Protein AF-A0A6G9GZF5-F1 (afdb_monomer_lite)

Secondary structure (DSSP, 8-state):
------PPP-PPPPP-HHHHHHHHHHHHHHHHHHHHHHHHHHHHHHHHHHHHHT-GGGS-TTHHHHHHHHHHHHHHHHHHHHHHHHHHHHHHHHHHHHHHHHH-GGG--S-TTHHHHHHHSTTGGGTHHHHHHHHHHHHTSSSHHHHHHTT---HHHHHHHHHHHHHHHHHHHHHHHHHT--SHHHHHHHHHHHHHHHHHHHHHHHHHHHHHHHHHHHHHHHHHSPPPP-------PPP--PPP---

Structure (mmCIF, N/CA/C/O backbone):
data_AF-A0A6G9GZF5-F1
#
_entry.id   AF-A0A6G9GZF5-F1
#
loop_
_atom_site.group_PDB
_atom_site.id
_atom_site.type_symbol
_atom_site.label_atom_id
_atom_site.label_alt_id
_atom_site.label_comp_id
_atom_site.label_asym_id
_atom_site.label_entity_id
_atom_site.label_seq_id
_atom_site.pdbx_PDB_ins_code
_atom_site.Cartn_x
_atom_site.Cartn_y
_atom_site.Cartn_z
_atom_site.occupancy
_atom_site.B_iso_or_equiv
_atom_site.auth_seq_id
_atom_site.auth_comp_id
_atom_site.auth_asym_id
_atom_site.auth_atom_id
_atom_site.pdbx_PDB_model_num
ATOM 1 N N . MET A 1 1 ? -30.409 21.655 42.105 1.00 41.75 1 MET A N 1
ATOM 2 C CA . MET A 1 1 ? -30.276 21.718 40.634 1.00 41.75 1 MET A CA 1
ATOM 3 C C . MET A 1 1 ? -29.156 20.755 40.248 1.00 41.75 1 MET A C 1
ATOM 5 O O . MET A 1 1 ? -27.996 21.100 40.411 1.00 41.75 1 MET A O 1
ATOM 9 N N . SER A 1 2 ? -29.492 19.503 39.919 1.00 38.19 2 SER A N 1
ATOM 10 C CA . SER A 1 2 ? -28.507 18.465 39.573 1.00 38.19 2 SER A CA 1
ATOM 11 C C . SER A 1 2 ? -28.192 18.579 38.086 1.00 38.19 2 SER A C 1
ATOM 13 O O . SER A 1 2 ? -29.087 18.430 37.254 1.00 38.19 2 SER A O 1
ATOM 15 N N . ILE A 1 3 ? -26.945 18.909 37.759 1.00 44.31 3 ILE A N 1
ATOM 16 C CA . ILE A 1 3 ? -26.432 18.876 36.393 1.00 44.31 3 ILE A CA 1
ATOM 17 C C . ILE A 1 3 ? -26.070 17.418 36.112 1.00 44.31 3 ILE A C 1
ATOM 19 O O . ILE A 1 3 ? -25.052 16.927 36.595 1.00 44.31 3 ILE A O 1
ATOM 23 N N . ASN A 1 4 ? -26.914 16.716 35.356 1.00 35.59 4 ASN A N 1
ATOM 24 C CA . ASN A 1 4 ? -26.536 15.425 34.791 1.00 35.59 4 ASN A CA 1
ATOM 25 C C . ASN A 1 4 ? -25.392 15.653 33.788 1.00 35.59 4 ASN A C 1
ATOM 27 O O . ASN A 1 4 ? -25.584 16.414 32.834 1.00 35.59 4 ASN A O 1
ATOM 31 N N . PRO A 1 5 ? -24.216 15.024 33.960 1.00 49.25 5 PRO A N 1
ATOM 32 C CA . PRO A 1 5 ? -23.185 15.061 32.939 1.00 49.25 5 PRO A CA 1
ATOM 33 C C . PRO A 1 5 ? -23.707 14.326 31.702 1.00 49.25 5 PRO A C 1
ATOM 35 O O . PRO A 1 5 ? -24.069 13.151 31.756 1.00 49.25 5 PRO A O 1
ATOM 38 N N . VAL A 1 6 ? -23.769 15.036 30.578 1.00 44.47 6 VAL A N 1
ATOM 39 C CA . VAL A 1 6 ? -24.036 14.440 29.270 1.00 44.47 6 VAL A CA 1
ATOM 40 C C . VAL A 1 6 ? -22.860 13.518 28.955 1.00 44.47 6 VAL A C 1
ATOM 42 O O . VAL A 1 6 ? -21.767 13.986 28.640 1.00 44.47 6 VAL A O 1
ATOM 45 N N . LEU A 1 7 ? -23.067 12.206 29.077 1.00 44.62 7 LEU A N 1
ATOM 46 C CA . LEU A 1 7 ? -22.118 11.217 28.575 1.00 44.62 7 LEU A CA 1
ATOM 47 C C . LEU A 1 7 ? -21.954 11.448 27.061 1.00 44.62 7 LEU A C 1
ATOM 49 O O . LEU A 1 7 ? -22.964 11.486 26.351 1.00 44.62 7 LEU A O 1
ATOM 53 N N . PRO A 1 8 ? -20.721 11.621 26.545 1.00 46.38 8 PRO A N 1
ATOM 54 C CA . PRO A 1 8 ? -20.479 11.706 25.111 1.00 46.38 8 PRO A CA 1
ATOM 55 C C . PRO A 1 8 ? -21.093 10.485 24.424 1.00 46.38 8 PRO A C 1
ATOM 57 O O . PRO A 1 8 ? -20.837 9.352 24.830 1.00 46.38 8 PRO A O 1
ATOM 60 N N . GLY A 1 9 ? -21.946 10.738 23.430 1.00 41.91 9 GLY A N 1
ATOM 61 C CA . GLY A 1 9 ? -22.870 9.759 22.869 1.00 41.91 9 GLY A CA 1
ATOM 62 C C . GLY A 1 9 ? -22.240 8.401 22.563 1.00 41.91 9 GLY A C 1
ATOM 63 O O . GLY A 1 9 ? -21.276 8.289 21.805 1.00 41.91 9 GLY A O 1
ATOM 64 N N . THR A 1 10 ? -22.849 7.355 23.114 1.00 48.62 10 THR A N 1
ATOM 65 C CA . THR A 1 10 ? -22.671 5.963 22.709 1.00 48.62 10 THR A CA 1
ATOM 66 C C . THR A 1 10 ? -23.264 5.781 21.311 1.00 48.62 10 THR A C 1
ATOM 68 O O . THR A 1 10 ? -24.395 5.335 21.131 1.00 48.62 10 THR A O 1
ATOM 71 N N . GLY A 1 11 ? -22.513 6.185 20.284 1.00 47.53 11 GLY A N 1
ATOM 72 C CA . GLY A 1 11 ? -22.875 5.875 18.904 1.00 47.53 11 GLY A CA 1
ATOM 73 C C . GLY A 1 11 ? -23.037 4.355 18.729 1.00 47.53 11 GLY A C 1
ATOM 74 O O . GLY A 1 11 ? -22.267 3.597 19.324 1.00 47.53 11 GLY A O 1
ATOM 75 N N . PRO A 1 12 ? -24.021 3.882 17.943 1.00 54.38 12 PRO A N 1
ATOM 76 C CA . PRO A 1 12 ? -24.268 2.453 17.779 1.00 54.38 12 PRO A CA 1
ATOM 77 C C . PRO A 1 12 ? -23.030 1.750 17.205 1.00 54.38 12 PRO A C 1
ATOM 79 O O . PRO A 1 12 ? -22.458 2.216 16.215 1.00 54.38 12 PRO A O 1
ATOM 82 N N . LEU A 1 13 ? -22.630 0.628 17.817 1.00 59.09 13 LEU A N 1
ATOM 83 C CA . LEU A 1 13 ? -21.539 -0.231 17.345 1.00 59.09 13 LEU A CA 1
ATOM 84 C C . LEU A 1 13 ? -21.809 -0.635 15.891 1.00 59.09 13 LEU A C 1
ATOM 86 O O . LEU A 1 13 ? -22.832 -1.243 15.578 1.00 59.09 13 LEU A O 1
ATOM 90 N N . ARG A 1 14 ? -20.900 -0.279 14.979 1.00 62.78 14 ARG A N 1
ATOM 91 C CA . ARG A 1 14 ? -21.078 -0.535 13.545 1.00 62.78 14 ARG A CA 1
ATOM 92 C C . ARG A 1 14 ? -20.256 -1.748 13.127 1.00 62.78 14 ARG A C 1
ATOM 94 O O . ARG A 1 14 ? -19.034 -1.738 13.280 1.00 62.78 14 ARG A O 1
ATOM 101 N N . SER A 1 15 ? -20.896 -2.751 12.518 1.00 69.12 15 SER A N 1
ATOM 102 C CA . SER A 1 15 ? -20.231 -3.996 12.097 1.00 69.12 15 SER A CA 1
ATOM 103 C C . SER A 1 15 ? -19.041 -3.707 11.158 1.00 69.12 15 SER A C 1
ATOM 105 O O . SER A 1 15 ? -19.222 -3.070 10.118 1.00 69.12 15 SER A O 1
ATOM 107 N N . PRO A 1 16 ? -17.800 -4.095 11.499 1.00 71.44 16 PRO A N 1
ATOM 108 C CA . PRO A 1 16 ? -16.628 -3.802 10.668 1.00 71.44 16 PRO A CA 1
ATOM 109 C C . PRO A 1 16 ? -16.456 -4.780 9.491 1.00 71.44 16 PRO A C 1
ATOM 111 O O . PRO A 1 16 ? -15.615 -4.544 8.627 1.00 71.44 16 PRO A O 1
ATOM 114 N N . ASN A 1 17 ? -17.254 -5.852 9.434 1.00 80.06 17 ASN A N 1
ATOM 115 C CA . ASN A 1 17 ? -17.012 -7.017 8.576 1.00 80.06 17 ASN A CA 1
ATOM 116 C C . ASN A 1 17 ? -17.023 -6.689 7.074 1.00 80.06 17 ASN A C 1
ATOM 118 O O . ASN A 1 17 ? -16.078 -7.050 6.379 1.00 80.06 17 ASN A O 1
ATOM 122 N N . GLY A 1 18 ? -18.018 -5.940 6.583 1.00 84.69 18 GLY A N 1
ATOM 123 C CA . GLY A 1 18 ? -18.097 -5.594 5.155 1.00 84.69 18 GLY A CA 1
ATOM 124 C C . GLY A 1 18 ? -16.922 -4.736 4.670 1.00 84.69 18 GLY A C 1
ATOM 125 O O 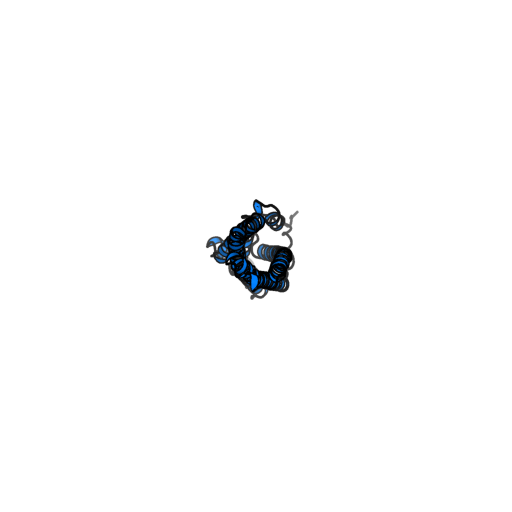. GLY A 1 18 ? -16.358 -4.993 3.612 1.00 84.69 18 GLY A O 1
ATOM 126 N N . LEU A 1 19 ? -16.491 -3.760 5.477 1.00 86.88 19 LEU A N 1
ATOM 127 C CA . LEU A 1 19 ? -15.339 -2.912 5.146 1.00 86.88 19 LEU A CA 1
ATOM 128 C C . LEU A 1 19 ? -14.014 -3.662 5.278 1.00 86.88 19 LEU A C 1
ATOM 130 O O . LEU A 1 19 ? -13.134 -3.479 4.450 1.00 86.88 19 LEU A O 1
ATOM 134 N N . SER A 1 20 ? -13.877 -4.523 6.287 1.00 89.31 20 SER A N 1
ATOM 135 C CA . SER A 1 20 ? -12.698 -5.378 6.444 1.00 89.31 20 SER A CA 1
ATOM 136 C C . SER A 1 20 ? -12.516 -6.298 5.236 1.00 89.31 20 SER A C 1
ATOM 138 O O . SER A 1 20 ? -11.426 -6.377 4.676 1.00 89.31 20 SER A O 1
ATOM 140 N N . GLN A 1 21 ? -13.602 -6.924 4.771 1.00 91.19 21 GLN A N 1
ATOM 141 C CA . GLN A 1 21 ? -13.580 -7.752 3.569 1.00 91.19 21 GLN A CA 1
ATOM 142 C C . GLN A 1 21 ? -13.230 -6.932 2.323 1.00 91.19 21 GLN A C 1
ATOM 144 O O . GLN A 1 21 ? -12.388 -7.370 1.546 1.00 91.19 21 GLN A O 1
ATOM 149 N N . ALA A 1 22 ? -13.795 -5.730 2.167 1.00 93.56 22 ALA A N 1
ATOM 150 C CA . ALA A 1 22 ? -13.440 -4.831 1.070 1.00 93.56 22 ALA A CA 1
ATOM 151 C C . ALA A 1 22 ? -11.945 -4.457 1.081 1.00 93.56 22 ALA A C 1
ATOM 153 O O . ALA A 1 22 ? -11.299 -4.529 0.041 1.00 93.56 22 ALA A O 1
ATOM 154 N N . VAL A 1 23 ? -11.370 -4.132 2.246 1.00 94.38 23 VAL A N 1
ATOM 155 C CA . VAL A 1 23 ? -9.927 -3.857 2.384 1.00 94.38 23 VAL A CA 1
ATOM 156 C C . VAL A 1 23 ? -9.088 -5.077 2.010 1.00 94.38 23 VAL A C 1
ATOM 158 O O . VAL A 1 23 ? -8.113 -4.943 1.283 1.00 94.38 23 VAL A O 1
ATOM 161 N N . VAL A 1 24 ? -9.456 -6.270 2.483 1.00 96.25 24 VAL A N 1
ATOM 162 C CA . VAL A 1 24 ? -8.723 -7.507 2.166 1.00 96.25 24 VAL A CA 1
ATOM 163 C C . VAL A 1 24 ? -8.778 -7.819 0.671 1.00 96.25 24 VAL A C 1
ATOM 165 O O . VAL A 1 24 ? -7.762 -8.216 0.111 1.00 96.25 24 VAL A O 1
ATOM 168 N N . VAL A 1 25 ? -9.930 -7.619 0.023 1.00 97.31 25 VAL A N 1
ATOM 169 C CA . VAL A 1 25 ? -10.062 -7.772 -1.432 1.00 97.31 25 VAL A CA 1
ATOM 170 C C . VAL A 1 25 ? -9.182 -6.755 -2.151 1.00 97.31 25 VAL A C 1
ATOM 172 O O . VAL A 1 25 ? -8.395 -7.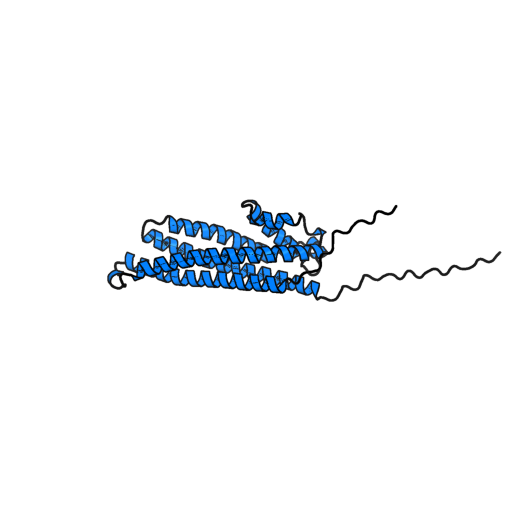157 -2.996 1.00 97.31 25 VAL A O 1
ATOM 175 N N . MET A 1 26 ? -9.241 -5.474 -1.777 1.00 96.75 26 MET A N 1
ATOM 176 C CA . MET A 1 26 ? -8.416 -4.431 -2.397 1.00 96.75 26 MET A CA 1
ATOM 177 C C . MET A 1 26 ? -6.916 -4.687 -2.233 1.00 96.75 26 MET A C 1
ATOM 179 O O . MET A 1 26 ? -6.180 -4.550 -3.201 1.00 96.75 26 MET A O 1
ATOM 183 N N . LEU A 1 27 ? -6.464 -5.125 -1.055 1.00 96.31 27 LEU A N 1
ATOM 184 C CA . LEU A 1 27 ? -5.071 -5.535 -0.841 1.00 96.31 27 LEU A CA 1
ATOM 185 C C . LEU A 1 27 ? -4.700 -6.757 -1.695 1.00 96.31 27 LEU A C 1
ATOM 187 O O . LEU A 1 27 ? -3.579 -6.843 -2.178 1.00 96.31 27 LEU A O 1
ATOM 191 N N . GLY A 1 28 ? -5.637 -7.683 -1.920 1.00 97.69 28 GLY A N 1
ATOM 192 C CA . GLY A 1 28 ? -5.453 -8.786 -2.864 1.00 97.69 28 GLY A CA 1
ATOM 193 C C . GLY A 1 28 ? -5.323 -8.317 -4.317 1.00 97.69 28 GLY A C 1
ATOM 194 O O . GLY A 1 28 ? -4.511 -8.865 -5.053 1.00 97.69 28 GLY A O 1
ATOM 195 N N . VAL A 1 29 ? -6.075 -7.286 -4.719 1.00 97.69 29 VAL A N 1
ATOM 196 C CA . VAL A 1 29 ? -5.952 -6.670 -6.052 1.00 97.69 29 VAL A CA 1
ATOM 197 C C . VAL A 1 29 ? -4.614 -5.942 -6.200 1.00 97.69 29 VAL A C 1
ATOM 199 O O . VAL A 1 29 ? -3.999 -6.072 -7.251 1.00 97.69 29 VAL A O 1
ATOM 202 N N . VAL A 1 30 ? -4.129 -5.248 -5.160 1.00 97.25 30 VAL A N 1
ATOM 203 C CA . VAL A 1 30 ? -2.772 -4.659 -5.146 1.00 97.25 30 VAL A CA 1
ATOM 204 C C . VAL A 1 30 ? -1.726 -5.747 -5.386 1.00 97.25 30 VAL A C 1
ATOM 206 O O . VAL A 1 30 ? -0.989 -5.668 -6.359 1.00 97.25 30 VAL A O 1
ATOM 209 N N . ILE A 1 31 ? -1.762 -6.833 -4.605 1.00 98.00 31 ILE A N 1
ATOM 210 C CA . ILE A 1 31 ? -0.835 -7.964 -4.777 1.00 98.00 31 ILE A CA 1
ATOM 211 C C . ILE A 1 31 ? -0.915 -8.545 -6.196 1.00 98.00 31 ILE A C 1
ATOM 213 O O . ILE A 1 31 ? 0.108 -8.879 -6.783 1.00 98.00 31 ILE A O 1
ATOM 217 N N . ALA A 1 32 ? -2.115 -8.684 -6.765 1.00 97.69 32 ALA A N 1
ATOM 218 C CA . ALA A 1 32 ? -2.276 -9.186 -8.127 1.00 97.69 32 ALA A CA 1
ATOM 219 C C . ALA A 1 32 ? -1.689 -8.229 -9.180 1.00 97.69 32 ALA A C 1
ATOM 221 O O . ALA A 1 32 ? -1.093 -8.695 -10.148 1.00 97.69 32 ALA A O 1
ATOM 222 N N . ALA A 1 33 ? -1.835 -6.915 -8.988 1.00 96.25 33 ALA A N 1
ATOM 223 C CA . ALA A 1 33 ? -1.232 -5.904 -9.850 1.00 96.25 33 ALA A CA 1
ATOM 224 C C . ALA A 1 33 ? 0.302 -5.945 -9.780 1.00 96.25 33 ALA A C 1
ATOM 226 O O . ALA A 1 33 ? 0.944 -5.910 -10.826 1.00 96.25 33 ALA A O 1
ATOM 227 N N . ASP A 1 34 ? 0.874 -6.107 -8.586 1.00 96.12 34 ASP A N 1
ATOM 228 C CA . ASP A 1 34 ? 2.326 -6.216 -8.392 1.00 96.12 34 ASP A CA 1
ATOM 229 C C . ASP A 1 34 ? 2.879 -7.511 -8.994 1.00 96.12 34 ASP A C 1
ATOM 231 O O . ASP A 1 34 ? 3.899 -7.506 -9.674 1.00 96.12 34 ASP A O 1
ATOM 235 N N . LEU A 1 35 ? 2.177 -8.636 -8.824 1.00 97.44 35 LEU A N 1
ATOM 236 C CA . LEU A 1 35 ? 2.549 -9.897 -9.471 1.00 97.44 35 LEU A CA 1
ATOM 237 C C . LEU A 1 35 ? 2.503 -9.791 -10.999 1.00 97.44 35 LEU A C 1
ATOM 239 O O . LEU A 1 35 ? 3.359 -10.351 -11.677 1.00 97.44 35 LEU A O 1
ATOM 243 N N . PHE A 1 36 ? 1.516 -9.079 -11.544 1.00 95.62 36 PHE A N 1
ATOM 244 C CA . PHE A 1 36 ? 1.442 -8.825 -12.978 1.00 95.62 36 PHE A CA 1
ATOM 245 C C . PHE A 1 36 ? 2.577 -7.904 -13.451 1.00 95.62 36 PHE A C 1
ATOM 247 O O . PHE A 1 36 ? 3.209 -8.206 -14.460 1.00 95.62 36 PHE A O 1
ATOM 254 N N . SER A 1 37 ? 2.889 -6.846 -12.692 1.00 94.88 37 SER A N 1
ATOM 255 C CA . SER A 1 37 ? 4.047 -5.971 -12.927 1.00 94.88 37 SER A CA 1
ATOM 256 C C . SER A 1 37 ? 5.356 -6.761 -12.958 1.00 94.88 37 SER A C 1
ATOM 258 O O . SER A 1 37 ? 6.148 -6.582 -13.876 1.00 94.88 37 SER A O 1
ATOM 260 N N . LEU A 1 38 ? 5.549 -7.709 -12.032 1.00 96.06 38 LEU A N 1
ATOM 261 C CA . LEU A 1 38 ? 6.726 -8.581 -12.016 1.00 96.06 38 LEU A CA 1
ATOM 262 C C . LEU A 1 38 ? 6.857 -9.400 -13.301 1.00 96.06 38 LEU A C 1
ATOM 264 O O . LEU A 1 38 ? 7.945 -9.464 -13.862 1.00 96.06 38 LEU A O 1
ATOM 268 N N . VAL A 1 39 ? 5.767 -10.004 -13.784 1.00 95.25 39 VAL A N 1
ATOM 269 C CA . VAL A 1 39 ? 5.783 -10.780 -15.038 1.00 95.25 39 VAL A CA 1
ATOM 270 C C . VAL A 1 39 ? 6.194 -9.893 -16.214 1.00 95.25 39 VAL A C 1
ATOM 272 O O . VAL A 1 39 ? 7.141 -10.225 -16.921 1.00 95.25 39 VAL A O 1
ATOM 275 N N . VAL A 1 40 ? 5.546 -8.736 -16.375 1.00 93.88 40 VAL A N 1
ATOM 276 C CA . VAL A 1 40 ? 5.861 -7.793 -17.462 1.00 93.88 40 VAL A CA 1
ATOM 277 C C . VAL A 1 40 ? 7.284 -7.230 -17.322 1.00 93.88 40 VAL A C 1
ATOM 279 O O . VAL A 1 40 ? 7.983 -7.051 -18.316 1.00 93.88 40 VAL A O 1
ATOM 282 N N . GLY A 1 41 ? 7.745 -6.996 -16.093 1.00 92.75 41 GLY A N 1
ATOM 283 C CA . GLY A 1 41 ? 9.097 -6.535 -15.790 1.00 92.75 41 GLY A CA 1
ATOM 284 C C . GLY A 1 41 ? 10.172 -7.560 -16.150 1.00 92.75 41 GLY A C 1
ATOM 285 O O . GLY A 1 41 ? 11.214 -7.176 -16.679 1.00 92.75 41 GLY A O 1
ATOM 286 N N . PHE A 1 42 ? 9.921 -8.857 -15.935 1.00 93.56 42 PHE A N 1
ATOM 287 C CA . PHE A 1 42 ? 10.823 -9.921 -16.388 1.00 93.56 42 PHE A CA 1
ATOM 288 C C . PHE A 1 42 ? 10.912 -9.978 -17.914 1.00 93.56 42 PHE A C 1
ATOM 290 O O . PHE A 1 42 ? 12.019 -10.092 -18.443 1.00 93.56 42 PHE A O 1
ATOM 297 N N . ASP A 1 43 ? 9.781 -9.846 -18.610 1.00 90.50 43 ASP A N 1
ATOM 298 C CA . ASP A 1 43 ? 9.749 -9.817 -20.074 1.00 90.50 43 ASP A CA 1
ATOM 299 C C . ASP A 1 43 ? 10.564 -8.625 -20.607 1.00 90.50 43 ASP A C 1
ATOM 301 O O . ASP A 1 43 ? 11.474 -8.810 -21.420 1.00 90.50 43 ASP A O 1
ATOM 305 N N . LEU A 1 44 ? 10.334 -7.420 -20.074 1.00 90.56 44 LEU A N 1
ATOM 306 C CA . LEU A 1 44 ? 11.079 -6.214 -20.449 1.00 90.56 44 LEU A CA 1
ATOM 307 C C . LEU A 1 44 ? 12.577 -6.320 -20.111 1.00 90.56 44 LEU A C 1
ATOM 309 O O . LEU A 1 44 ? 13.429 -5.957 -20.922 1.00 90.56 44 LEU A O 1
ATOM 313 N N . HIS A 1 45 ? 12.923 -6.863 -18.943 1.00 91.06 45 HIS A N 1
ATOM 314 C CA . HIS A 1 45 ? 14.316 -7.083 -18.547 1.00 91.06 45 HIS A CA 1
ATOM 315 C C . HIS A 1 45 ? 15.027 -8.084 -19.471 1.00 91.06 45 HIS A C 1
ATOM 317 O O . HIS A 1 45 ? 16.203 -7.900 -19.795 1.00 91.06 45 HIS A O 1
ATOM 323 N N . SER A 1 46 ? 14.325 -9.131 -19.918 1.00 87.88 46 SER A N 1
ATOM 324 C CA . SER A 1 46 ? 14.866 -10.112 -20.863 1.00 87.88 46 SER A CA 1
ATOM 325 C C . SER A 1 46 ? 15.116 -9.505 -22.249 1.00 87.88 46 SER A C 1
ATOM 327 O O . SER A 1 46 ? 16.176 -9.752 -22.826 1.00 87.88 46 SER A O 1
ATOM 329 N N . ALA A 1 47 ? 14.216 -8.633 -22.723 1.00 85.81 47 ALA A N 1
ATOM 330 C CA . ALA A 1 47 ? 14.360 -7.908 -23.987 1.00 85.81 47 ALA A CA 1
ATOM 331 C C . ALA A 1 47 ? 15.577 -6.962 -23.978 1.00 85.81 47 ALA A C 1
ATOM 333 O O . ALA A 1 47 ? 16.365 -6.932 -24.930 1.00 85.81 47 ALA A O 1
ATOM 334 N N . TRP A 1 48 ? 15.800 -6.249 -22.868 1.00 84.94 48 TRP A N 1
ATOM 335 C CA . TRP A 1 48 ? 17.023 -5.463 -22.662 1.00 84.94 48 TRP A CA 1
ATOM 336 C C . TRP A 1 48 ? 18.286 -6.331 -22.644 1.00 84.94 48 TRP A C 1
ATOM 338 O O . TRP A 1 48 ? 19.313 -5.946 -23.201 1.00 84.94 48 TRP A O 1
ATOM 348 N N . GLY A 1 49 ? 18.214 -7.526 -22.054 1.00 85.50 49 GLY A N 1
ATOM 349 C CA . GLY A 1 49 ? 19.319 -8.484 -22.055 1.00 85.50 49 GLY A CA 1
ATOM 350 C C . GLY A 1 49 ? 19.721 -8.934 -23.463 1.00 85.50 49 GLY A C 1
ATOM 351 O O . GLY A 1 49 ? 20.912 -8.940 -23.783 1.00 85.50 49 GLY A O 1
ATOM 352 N N . SER A 1 50 ? 18.749 -9.251 -24.327 1.00 83.62 50 SER A N 1
ATOM 353 C CA . SER A 1 50 ? 19.027 -9.619 -25.724 1.00 83.62 50 SER A CA 1
ATOM 354 C C . SER A 1 50 ? 19.666 -8.473 -26.508 1.00 83.62 50 SER A C 1
ATOM 356 O O . SER A 1 50 ? 20.679 -8.685 -27.177 1.00 83.62 50 SER A O 1
ATOM 358 N N . LEU A 1 51 ? 19.152 -7.248 -26.338 1.00 81.75 51 LEU A N 1
ATOM 359 C CA . LEU A 1 51 ? 19.695 -6.033 -26.953 1.00 81.75 51 LEU A CA 1
ATOM 360 C C . LEU A 1 51 ? 21.173 -5.822 -26.601 1.00 81.75 51 LEU A C 1
ATOM 362 O O . LEU A 1 51 ? 22.012 -5.659 -27.486 1.00 81.75 51 LEU A O 1
ATOM 366 N N . LEU A 1 52 ? 21.508 -5.880 -25.309 1.00 84.62 52 LEU A N 1
ATOM 367 C CA . LEU A 1 52 ? 22.872 -5.653 -24.822 1.00 84.62 52 LEU A CA 1
ATOM 368 C C . LEU A 1 52 ? 23.849 -6.765 -25.228 1.00 84.62 52 LEU A C 1
ATOM 370 O O . LEU A 1 52 ? 25.041 -6.508 -25.387 1.00 84.62 52 LEU A O 1
ATOM 374 N N . SER A 1 53 ? 23.360 -7.995 -25.402 1.00 84.94 53 SER A N 1
ATOM 375 C CA . SER A 1 53 ? 24.182 -9.131 -25.839 1.00 84.94 53 SER A CA 1
ATOM 376 C C . SER A 1 53 ? 24.398 -9.203 -27.357 1.00 84.94 53 SER A C 1
ATOM 378 O O . SER A 1 53 ? 25.170 -10.041 -27.822 1.00 84.94 53 SER A O 1
ATOM 380 N N . GLY A 1 54 ? 23.748 -8.325 -28.132 1.00 74.12 54 GLY A N 1
ATOM 381 C CA . GLY A 1 54 ? 23.823 -8.317 -29.594 1.00 74.12 54 GLY A CA 1
ATOM 382 C C . GLY A 1 54 ? 23.028 -9.438 -30.274 1.00 74.12 54 GLY A C 1
ATOM 383 O O . GLY A 1 54 ? 23.148 -9.603 -31.482 1.00 74.12 54 GLY A O 1
ATOM 384 N N . SER A 1 55 ? 22.201 -10.187 -29.535 1.00 69.44 55 SER A N 1
ATOM 385 C CA . SER A 1 55 ? 21.289 -11.212 -30.073 1.00 69.44 55 SER A CA 1
ATOM 386 C C . SER A 1 55 ? 19.959 -10.638 -30.579 1.00 69.44 55 SER A C 1
ATOM 388 O O . SER A 1 55 ? 19.010 -11.380 -30.820 1.00 69.44 55 SER A O 1
ATOM 390 N N . TYR A 1 56 ? 19.879 -9.314 -30.738 1.00 62.78 56 TYR A N 1
ATOM 391 C CA . TYR A 1 56 ? 18.656 -8.592 -31.094 1.00 62.78 56 TYR A CA 1
ATOM 392 C C . TYR A 1 56 ? 18.006 -9.075 -32.399 1.00 62.78 56 TYR A C 1
ATOM 394 O O . TYR A 1 56 ? 16.783 -9.100 -32.475 1.00 62.78 56 TYR A O 1
ATOM 402 N N . ASP A 1 57 ? 18.797 -9.543 -33.372 1.00 62.16 57 ASP A N 1
ATOM 403 C CA . ASP A 1 57 ? 18.297 -10.076 -34.652 1.00 62.16 57 ASP A CA 1
ATOM 404 C C . ASP A 1 57 ? 17.330 -11.277 -34.494 1.00 62.16 57 ASP A C 1
ATOM 406 O O . ASP A 1 57 ? 16.632 -11.632 -35.445 1.00 62.16 57 ASP A O 1
ATOM 410 N N . GLU A 1 58 ? 17.260 -11.915 -33.316 1.00 63.44 58 GLU A N 1
ATOM 411 C CA . GLU A 1 58 ? 16.334 -13.021 -33.028 1.00 63.44 58 GLU A CA 1
ATOM 412 C C . GLU A 1 58 ? 14.946 -12.565 -32.528 1.00 63.44 58 GLU A C 1
ATOM 414 O O . GLU A 1 58 ? 13.996 -13.355 -32.557 1.00 63.44 58 GLU A O 1
ATOM 419 N N . ALA A 1 59 ? 14.796 -11.314 -32.076 1.00 61.97 59 ALA A N 1
ATOM 420 C CA . ALA A 1 59 ? 13.549 -10.791 -31.518 1.00 61.97 59 ALA A CA 1
ATOM 421 C C . ALA A 1 59 ? 12.737 -10.003 -32.570 1.00 61.97 59 ALA A C 1
ATOM 423 O O . ALA A 1 59 ? 13.317 -9.278 -33.376 1.00 61.97 59 ALA A O 1
ATOM 424 N N . PRO A 1 60 ? 11.390 -10.093 -32.581 1.00 65.25 60 PRO A N 1
ATOM 425 C CA . PRO A 1 60 ? 10.561 -9.219 -33.409 1.00 65.25 60 PRO A CA 1
ATOM 426 C C . PRO A 1 60 ? 10.825 -7.740 -33.092 1.00 65.25 60 PRO A C 1
ATOM 428 O O . PRO A 1 60 ? 10.902 -7.374 -31.917 1.00 65.25 60 PRO A O 1
ATOM 431 N N . ASP A 1 61 ? 10.905 -6.902 -34.126 1.00 66.56 61 ASP A N 1
ATOM 432 C CA . ASP A 1 61 ? 11.264 -5.474 -34.034 1.00 66.56 61 ASP A CA 1
ATOM 433 C C . ASP A 1 61 ? 10.313 -4.658 -33.121 1.00 66.56 61 ASP A C 1
ATOM 435 O O . ASP A 1 61 ? 10.693 -3.637 -32.564 1.00 66.56 61 ASP A O 1
ATOM 439 N N . ASP A 1 62 ? 9.086 -5.142 -32.885 1.00 76.06 62 ASP A N 1
ATOM 440 C CA . ASP A 1 62 ? 8.058 -4.511 -32.042 1.00 76.06 62 ASP A CA 1
ATOM 441 C C . ASP A 1 62 ? 8.009 -5.043 -30.593 1.00 76.06 62 ASP A C 1
ATOM 443 O O . ASP A 1 62 ? 7.242 -4.546 -29.761 1.00 76.06 62 ASP A O 1
ATOM 447 N N . SER A 1 63 ? 8.806 -6.065 -30.265 1.00 75.94 63 SER A N 1
ATOM 448 C CA . SER A 1 63 ? 8.743 -6.761 -28.972 1.00 75.94 63 SER A CA 1
ATOM 449 C C . SER A 1 63 ? 9.135 -5.863 -27.793 1.00 75.94 63 SER A C 1
ATOM 451 O O . SER A 1 63 ? 8.477 -5.893 -26.749 1.00 75.94 63 SER A O 1
ATOM 453 N N . TYR A 1 64 ? 10.151 -5.019 -27.986 1.00 77.19 64 TYR A N 1
ATOM 454 C CA . TYR A 1 64 ? 10.623 -4.049 -27.003 1.00 77.19 64 TYR A CA 1
ATOM 455 C C . TYR A 1 64 ? 9.577 -2.963 -26.725 1.00 77.19 64 TYR A C 1
ATOM 457 O O . TYR A 1 64 ? 9.145 -2.807 -25.583 1.00 77.19 64 TYR A O 1
ATOM 465 N N . GLU A 1 65 ? 9.116 -2.264 -27.769 1.00 83.56 65 GLU A N 1
ATOM 466 C CA . GLU A 1 65 ? 8.144 -1.168 -27.635 1.00 83.56 65 GLU A CA 1
ATOM 467 C C . GLU A 1 65 ? 6.850 -1.655 -26.971 1.00 83.56 65 GLU A C 1
ATOM 469 O O . GLU A 1 65 ? 6.250 -0.972 -26.136 1.00 83.56 65 GLU A O 1
ATOM 474 N N . ARG A 1 66 ? 6.435 -2.884 -27.298 1.00 85.94 66 ARG A N 1
ATOM 475 C CA . ARG A 1 66 ? 5.285 -3.529 -26.671 1.00 85.94 66 ARG A CA 1
ATOM 476 C C . ARG A 1 66 ? 5.517 -3.810 -25.188 1.00 85.94 66 ARG A C 1
ATOM 478 O O . ARG A 1 66 ? 4.622 -3.534 -24.390 1.00 85.94 66 ARG A O 1
ATOM 485 N N . ALA A 1 67 ? 6.665 -4.376 -24.815 1.00 85.19 67 ALA A N 1
ATOM 486 C CA . ALA A 1 67 ? 6.990 -4.677 -23.422 1.00 85.19 67 ALA A CA 1
ATOM 487 C C . ALA A 1 67 ? 7.104 -3.394 -22.582 1.00 85.19 67 ALA A C 1
ATOM 489 O O . ALA A 1 67 ? 6.539 -3.327 -21.491 1.00 85.19 67 ALA A O 1
ATOM 490 N N . GLU A 1 68 ? 7.743 -2.354 -23.119 1.00 86.94 68 GLU A N 1
ATOM 491 C CA . GLU A 1 68 ? 7.858 -1.043 -22.478 1.00 86.94 68 GLU A CA 1
ATOM 492 C C . GLU A 1 68 ? 6.481 -0.391 -22.282 1.00 86.94 68 GLU A C 1
ATOM 494 O O . GLU A 1 68 ? 6.142 0.038 -21.176 1.00 86.94 68 GLU A O 1
ATOM 499 N N . SER A 1 69 ? 5.637 -0.383 -23.321 1.00 89.50 69 SER A N 1
ATOM 500 C CA . SER A 1 69 ? 4.273 0.150 -23.235 1.00 89.50 69 SER A CA 1
ATOM 501 C C . SER A 1 69 ? 3.430 -0.593 -22.195 1.00 89.50 69 SER A C 1
ATOM 503 O O . SER A 1 69 ? 2.755 0.036 -21.374 1.00 89.50 69 SER A O 1
ATOM 505 N N . LEU A 1 70 ? 3.492 -1.930 -22.186 1.00 89.00 70 LEU A N 1
ATOM 506 C CA . LEU A 1 70 ? 2.794 -2.750 -21.195 1.00 89.00 70 LEU A CA 1
ATOM 507 C C . LEU A 1 70 ? 3.284 -2.450 -19.775 1.00 89.00 70 LEU A C 1
ATOM 509 O O . LEU A 1 70 ? 2.453 -2.332 -18.876 1.00 89.00 70 LEU A O 1
ATOM 513 N N . TYR A 1 71 ? 4.592 -2.269 -19.580 1.00 88.12 71 TYR A N 1
ATOM 514 C CA . TYR A 1 71 ? 5.173 -1.941 -18.277 1.00 88.12 71 TYR A CA 1
ATOM 515 C C . TYR A 1 71 ? 4.770 -0.537 -17.791 1.00 88.12 71 TYR A C 1
ATOM 517 O O . TYR A 1 71 ? 4.434 -0.333 -16.625 1.00 88.12 71 TYR A O 1
ATOM 525 N N . GLY A 1 72 ? 4.676 0.443 -18.693 1.00 89.19 72 GLY A N 1
ATOM 526 C CA . GLY A 1 72 ? 4.104 1.752 -18.361 1.00 89.19 72 GLY A CA 1
ATOM 527 C C . GLY A 1 72 ? 2.642 1.654 -17.899 1.00 89.19 72 GLY A C 1
ATOM 528 O O . GLY A 1 72 ? 2.234 2.294 -16.924 1.00 89.19 72 GLY A O 1
ATOM 529 N N . VAL A 1 73 ? 1.844 0.802 -18.555 1.00 92.38 73 VAL A N 1
ATOM 530 C CA . VAL A 1 73 ? 0.445 0.548 -18.174 1.00 92.38 73 VAL A CA 1
ATOM 531 C C . VAL A 1 73 ? 0.341 -0.137 -16.807 1.00 92.38 73 VAL A C 1
ATOM 533 O O . VAL A 1 73 ? -0.551 0.225 -16.029 1.00 92.38 73 VAL A O 1
ATOM 536 N N . THR A 1 74 ? 1.238 -1.076 -16.467 1.00 91.56 74 THR A N 1
ATOM 537 C CA . THR A 1 74 ? 1.237 -1.707 -15.133 1.00 91.56 74 THR A CA 1
ATOM 538 C C . THR A 1 74 ? 1.492 -0.685 -14.033 1.00 91.56 74 THR A C 1
ATOM 540 O O . THR A 1 74 ? 0.743 -0.677 -13.054 1.00 91.56 74 THR A O 1
ATOM 543 N N . GLY A 1 75 ? 2.429 0.248 -14.230 1.00 91.12 75 GLY A N 1
ATOM 544 C CA . GLY A 1 75 ? 2.691 1.328 -13.273 1.00 91.12 75 GLY A CA 1
ATOM 545 C C . GLY A 1 75 ? 1.460 2.204 -12.999 1.00 91.12 75 GLY A C 1
ATOM 546 O O . GLY A 1 75 ? 1.105 2.461 -11.844 1.00 91.12 75 GLY A O 1
ATOM 547 N N . VAL A 1 76 ? 0.727 2.607 -14.045 1.00 92.94 76 VAL A N 1
ATOM 548 C CA . VAL A 1 76 ? -0.528 3.370 -13.887 1.00 92.94 76 VAL A CA 1
ATOM 549 C C . VAL A 1 76 ? -1.581 2.552 -13.131 1.00 92.94 76 VAL A C 1
ATOM 551 O O . VAL A 1 76 ? -2.242 3.068 -12.223 1.00 92.94 76 VAL A O 1
ATOM 554 N N . MET A 1 77 ? -1.728 1.267 -13.464 1.00 93.44 77 MET A N 1
ATOM 555 C CA . MET A 1 77 ? -2.671 0.366 -12.798 1.00 93.44 77 MET A CA 1
ATOM 556 C C . MET A 1 77 ? -2.342 0.179 -11.310 1.00 93.44 77 MET A C 1
ATOM 558 O O . MET A 1 77 ? -3.256 0.209 -10.478 1.00 93.44 77 MET A O 1
ATOM 562 N N . GLN A 1 78 ? -1.061 0.036 -10.958 1.00 92.75 78 GLN A N 1
ATOM 563 C CA . GLN A 1 78 ? -0.599 -0.058 -9.571 1.00 92.75 78 GLN A CA 1
ATOM 564 C C . GLN A 1 78 ? -0.946 1.213 -8.789 1.00 92.75 78 GLN A C 1
ATOM 566 O O . GLN A 1 78 ? -1.540 1.123 -7.713 1.00 92.75 78 GLN A O 1
ATOM 571 N N . ILE A 1 79 ? -0.681 2.403 -9.345 1.00 93.06 79 ILE A N 1
ATOM 572 C CA . ILE A 1 79 ? -1.018 3.683 -8.697 1.00 93.06 79 ILE A CA 1
ATOM 573 C C . ILE A 1 79 ? -2.525 3.786 -8.437 1.00 93.06 79 ILE A C 1
ATOM 575 O O . ILE A 1 79 ? -2.941 4.097 -7.317 1.00 93.06 79 ILE A O 1
ATOM 579 N N . LEU A 1 80 ? -3.358 3.505 -9.442 1.00 95.25 80 LEU A N 1
ATOM 580 C CA . LEU A 1 80 ? -4.817 3.579 -9.308 1.00 95.25 80 LEU A CA 1
ATOM 581 C C . LEU A 1 80 ? -5.343 2.5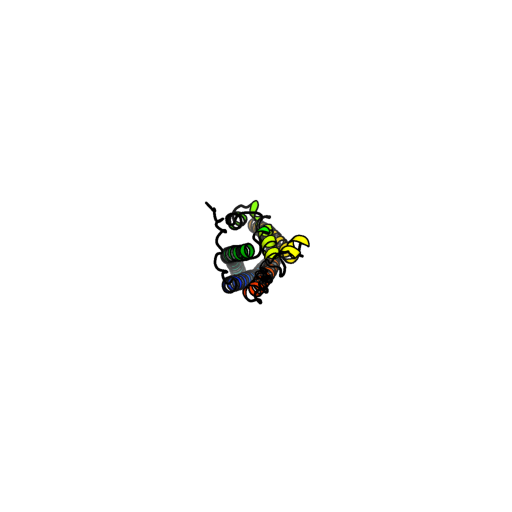96 -8.256 1.00 95.25 80 LEU A C 1
ATOM 583 O O . LEU A 1 80 ? -6.155 2.965 -7.402 1.00 95.25 80 LEU A O 1
ATOM 587 N N . THR A 1 81 ? -4.848 1.359 -8.290 1.00 93.56 81 THR A N 1
ATOM 588 C CA . THR A 1 81 ? -5.241 0.307 -7.347 1.00 93.56 81 THR A CA 1
ATOM 589 C C . THR A 1 81 ? -4.820 0.662 -5.925 1.00 93.56 81 THR A C 1
ATOM 591 O O . THR A 1 81 ? -5.616 0.529 -4.991 1.00 93.56 81 THR A O 1
ATOM 594 N N . LEU A 1 82 ? -3.607 1.189 -5.752 1.00 91.38 82 LEU A N 1
ATOM 595 C CA . LEU A 1 82 ? -3.093 1.642 -4.467 1.00 91.38 82 LEU A CA 1
ATOM 596 C C . LEU A 1 82 ? -3.930 2.793 -3.898 1.00 91.38 82 LEU A C 1
ATOM 598 O O . LEU A 1 82 ? -4.286 2.758 -2.721 1.00 91.38 82 LEU A O 1
ATOM 602 N N . VAL A 1 83 ? -4.277 3.795 -4.712 1.00 93.88 83 VAL A N 1
ATOM 603 C CA . VAL A 1 83 ? -5.114 4.928 -4.281 1.00 93.88 83 VAL A CA 1
ATOM 604 C C . VAL A 1 83 ? -6.498 4.443 -3.853 1.00 93.88 83 VAL A C 1
ATOM 606 O O . VAL A 1 83 ? -6.966 4.795 -2.767 1.00 93.88 83 VAL A O 1
ATOM 609 N N . ALA A 1 84 ? -7.136 3.586 -4.653 1.00 94.31 84 ALA A N 1
ATOM 610 C CA . ALA A 1 84 ? -8.421 2.993 -4.298 1.00 94.31 84 ALA A CA 1
ATOM 611 C C . ALA A 1 84 ? -8.326 2.180 -2.992 1.00 94.31 84 ALA A C 1
ATOM 613 O O . ALA A 1 84 ? -9.169 2.324 -2.101 1.00 94.31 84 ALA A O 1
ATOM 614 N N . CYS A 1 85 ? -7.266 1.381 -2.831 1.00 93.50 85 CYS A N 1
ATOM 615 C CA . CYS A 1 85 ? -7.007 0.613 -1.617 1.00 93.50 85 CYS A CA 1
ATOM 616 C C . CYS A 1 85 ? -6.810 1.530 -0.402 1.00 93.50 85 CYS A C 1
ATOM 618 O O . CYS A 1 85 ? -7.407 1.292 0.647 1.00 93.50 85 CYS A O 1
ATOM 620 N N . ALA A 1 86 ? -6.043 2.613 -0.545 1.00 90.88 86 ALA A N 1
ATOM 621 C CA . ALA A 1 86 ? -5.800 3.584 0.515 1.00 90.88 86 ALA A CA 1
ATOM 622 C C . ALA A 1 86 ? -7.102 4.238 0.999 1.00 90.88 86 ALA A C 1
ATOM 624 O O . ALA A 1 86 ? -7.326 4.334 2.205 1.00 90.88 86 ALA A O 1
ATOM 625 N N . VAL A 1 87 ? -8.000 4.621 0.085 1.00 92.19 87 VAL A N 1
ATOM 626 C CA . VAL A 1 87 ? -9.310 5.193 0.442 1.00 92.19 87 VAL A CA 1
ATOM 627 C C . VAL A 1 87 ? -10.131 4.204 1.272 1.00 92.19 87 VAL A C 1
ATOM 629 O O . VAL A 1 87 ? -10.587 4.540 2.368 1.00 92.19 87 VAL A O 1
ATOM 632 N N . VAL A 1 88 ? -10.285 2.966 0.793 1.00 92.50 88 VAL A N 1
ATOM 633 C CA . VAL A 1 88 ? -11.063 1.933 1.500 1.00 92.50 88 VAL A CA 1
ATOM 634 C C . VAL A 1 88 ? -10.416 1.588 2.848 1.00 92.50 88 VAL A C 1
ATOM 636 O O . VAL A 1 88 ? -11.117 1.464 3.858 1.00 92.50 88 VAL A O 1
ATOM 639 N N . PHE A 1 89 ? -9.082 1.511 2.897 1.00 90.81 89 PHE A N 1
ATOM 640 C CA . PHE A 1 89 ? -8.315 1.273 4.117 1.00 90.81 89 PHE A CA 1
ATOM 641 C C . PHE A 1 89 ? -8.531 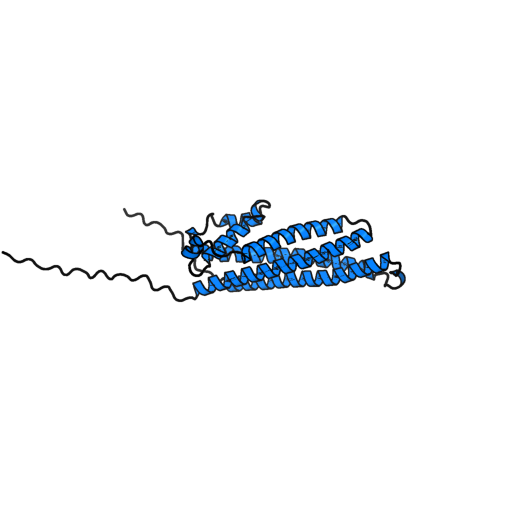2.380 5.148 1.00 90.81 89 PHE A C 1
ATOM 643 O O . PHE A 1 89 ? -8.827 2.077 6.301 1.00 90.81 89 PHE A O 1
ATOM 650 N N . VAL A 1 90 ? -8.452 3.655 4.757 1.00 89.94 90 VAL A N 1
ATOM 651 C CA . VAL A 1 90 ? -8.665 4.795 5.664 1.00 89.94 90 VAL A CA 1
ATOM 652 C C . VAL A 1 90 ? -10.096 4.809 6.207 1.00 89.94 90 VAL A C 1
ATOM 654 O O . VAL A 1 90 ? -10.292 5.038 7.403 1.00 89.94 90 VAL A O 1
ATOM 657 N N . ILE A 1 91 ? -11.099 4.501 5.377 1.00 89.56 91 ILE A N 1
ATOM 658 C CA . ILE A 1 91 ? -12.502 4.399 5.815 1.00 89.56 91 ILE A CA 1
ATOM 659 C C . ILE A 1 91 ? -12.668 3.278 6.850 1.00 89.56 91 ILE A C 1
ATOM 661 O O . ILE A 1 91 ? -13.277 3.486 7.907 1.00 89.56 91 ILE A O 1
ATOM 665 N N . TRP A 1 92 ? -12.113 2.092 6.576 1.00 91.81 92 TRP A N 1
ATOM 666 C CA . TRP A 1 92 ? -12.107 0.979 7.526 1.00 91.81 92 TRP A CA 1
ATOM 667 C C . TRP A 1 92 ? -11.386 1.359 8.823 1.00 91.81 92 TRP A C 1
ATOM 669 O O . TRP A 1 92 ? -11.945 1.174 9.905 1.00 91.81 92 TRP A O 1
ATOM 679 N N . PHE A 1 93 ? -10.200 1.961 8.717 1.00 89.19 93 PHE A N 1
ATOM 680 C CA . PHE A 1 93 ? -9.352 2.372 9.833 1.00 89.19 93 PHE A CA 1
ATOM 681 C C . PHE A 1 93 ? -10.068 3.365 10.756 1.00 89.19 93 PHE A C 1
ATOM 683 O O . PHE A 1 93 ? -10.079 3.204 11.978 1.00 89.19 93 PHE A O 1
ATOM 690 N N . HIS A 1 94 ? -10.754 4.352 10.174 1.00 84.88 94 HIS A N 1
ATOM 691 C CA . HIS A 1 94 ? -11.571 5.304 10.920 1.00 84.88 94 HIS A CA 1
ATOM 692 C C . HIS A 1 94 ? -12.728 4.612 11.661 1.00 84.88 94 HIS A C 1
ATOM 694 O O . HIS A 1 94 ? -13.008 4.928 12.820 1.00 84.88 94 HIS A O 1
ATOM 700 N N . ARG A 1 95 ? -13.383 3.626 11.033 1.00 85.81 95 ARG A N 1
ATOM 701 C CA . ARG A 1 95 ? -14.486 2.878 11.658 1.00 85.81 95 ARG A CA 1
ATOM 702 C C . ARG A 1 95 ? -14.013 2.009 12.822 1.00 85.81 95 ARG A C 1
ATOM 704 O O . ARG A 1 95 ? -14.623 2.058 13.888 1.00 85.81 95 ARG A O 1
ATOM 711 N N . VAL A 1 96 ? -12.924 1.254 12.653 1.00 86.88 96 VAL A N 1
ATOM 712 C CA . VAL A 1 96 ? -12.390 0.406 13.736 1.00 86.88 96 VAL A CA 1
ATOM 713 C C . VAL A 1 96 ? -11.841 1.235 14.895 1.00 86.88 96 VAL A C 1
ATOM 715 O O . VAL A 1 96 ? -11.937 0.801 16.042 1.00 86.88 96 VAL A O 1
ATOM 718 N N . ARG A 1 97 ? -11.352 2.454 14.628 1.00 85.44 97 ARG A N 1
ATOM 719 C CA . ARG A 1 97 ? -11.008 3.440 15.660 1.00 85.44 97 ARG A CA 1
ATOM 720 C C . ARG A 1 97 ? -12.227 3.895 16.456 1.00 85.44 97 ARG A C 1
ATOM 722 O O . ARG A 1 97 ? -12.156 3.959 17.677 1.00 85.44 97 ARG A O 1
ATOM 729 N N . GLY A 1 98 ? -13.338 4.192 15.782 1.00 81.25 98 GLY A N 1
ATOM 730 C CA . GLY A 1 98 ? -14.596 4.543 16.447 1.00 81.25 98 GLY A CA 1
ATOM 731 C C . GLY A 1 98 ? -15.065 3.442 17.401 1.00 81.25 98 GLY A C 1
ATOM 732 O O . GLY A 1 98 ? -15.323 3.714 18.568 1.00 81.25 98 GLY A O 1
ATOM 733 N N . ASN A 1 99 ? -15.068 2.188 16.938 1.00 83.12 99 ASN A N 1
ATOM 734 C CA . ASN A 1 99 ? -15.414 1.034 17.777 1.00 83.12 99 ASN A CA 1
ATOM 735 C C . ASN A 1 99 ? -14.443 0.873 18.964 1.00 83.12 99 ASN A C 1
ATOM 737 O O . ASN A 1 99 ? -14.867 0.641 20.093 1.00 83.12 99 ASN A O 1
ATOM 741 N N . ALA A 1 100 ? -13.136 1.032 18.725 1.00 81.19 100 ALA A N 1
ATOM 742 C CA . ALA A 1 100 ? -12.112 0.961 19.768 1.00 81.19 100 ALA A CA 1
ATOM 743 C C . ALA A 1 100 ? -12.313 2.022 20.862 1.00 81.19 100 ALA A C 1
ATOM 745 O O . ALA A 1 100 ? -12.129 1.724 22.042 1.00 81.19 100 ALA A O 1
ATOM 746 N N . GLN A 1 101 ? -12.730 3.233 20.487 1.00 81.19 101 GLN A N 1
ATOM 747 C CA . GLN A 1 101 ? -13.033 4.307 21.431 1.00 81.19 101 GLN A CA 1
ATOM 748 C C . GLN A 1 101 ? -14.215 3.953 22.346 1.00 81.19 101 GLN A C 1
ATOM 750 O O . GLN A 1 101 ? -14.189 4.308 23.520 1.00 81.19 101 GLN A O 1
ATOM 755 N N . THR A 1 102 ? -15.209 3.208 21.851 1.00 77.00 102 THR A N 1
ATOM 756 C CA . THR A 1 102 ? -16.313 2.691 22.676 1.00 77.00 102 THR A CA 1
ATOM 757 C C . THR A 1 102 ? -15.844 1.624 23.670 1.00 77.00 102 THR A C 1
ATOM 759 O O . THR A 1 102 ? -16.381 1.543 24.769 1.00 77.00 102 THR A O 1
ATOM 762 N N . PHE A 1 103 ? -14.839 0.814 23.317 1.00 76.00 103 PHE A N 1
ATOM 763 C CA . PHE A 1 103 ? -14.324 -0.245 24.196 1.00 76.00 103 PHE A CA 1
ATOM 764 C C . PHE A 1 103 ? -13.381 0.260 25.290 1.00 76.00 103 PHE A C 1
ATOM 766 O O . PHE A 1 103 ? -13.340 -0.326 26.368 1.00 76.00 103 PHE A O 1
ATOM 773 N N . ALA A 1 104 ? -12.585 1.289 25.000 1.00 72.88 104 ALA A N 1
ATOM 774 C CA . ALA A 1 104 ? -11.641 1.878 25.945 1.00 72.88 104 ALA A CA 1
ATOM 775 C C . ALA A 1 104 ? -11.424 3.369 25.616 1.00 72.88 104 ALA A C 1
ATOM 777 O O . ALA A 1 104 ? -10.489 3.709 24.876 1.00 72.88 104 ALA A O 1
ATOM 778 N N . PRO A 1 105 ? -12.266 4.271 26.155 1.00 71.00 105 PRO A N 1
ATOM 779 C CA . PRO A 1 105 ? -12.135 5.711 25.933 1.00 71.00 105 PRO A CA 1
ATOM 780 C C . PRO A 1 105 ? -10.753 6.239 26.343 1.00 71.00 105 PRO A C 1
ATOM 782 O O . PRO A 1 105 ? -10.135 6.996 25.596 1.00 71.00 105 PRO A O 1
ATOM 785 N N . ASP A 1 106 ? -10.222 5.738 27.461 1.00 68.62 106 ASP A N 1
ATOM 786 C CA . ASP A 1 106 ? -8.951 6.176 28.056 1.00 68.62 106 ASP A CA 1
ATOM 787 C C . ASP A 1 106 ? -7.708 5.715 27.276 1.00 68.62 106 ASP A C 1
ATOM 789 O O . ASP A 1 106 ? -6.608 6.222 27.488 1.00 68.62 106 ASP A O 1
ATOM 793 N N . ALA A 1 107 ? -7.860 4.765 26.346 1.00 66.00 107 ALA A N 1
ATOM 794 C CA . ALA A 1 107 ? -6.758 4.280 25.514 1.00 66.00 107 ALA A CA 1
ATOM 795 C C . ALA A 1 107 ? -6.409 5.241 24.360 1.00 66.00 107 ALA A C 1
ATOM 797 O O . ALA A 1 107 ? -5.422 5.021 23.661 1.00 66.00 107 ALA A O 1
ATOM 798 N N . HIS A 1 108 ? -7.203 6.297 24.141 1.00 63.12 108 HIS A N 1
ATOM 799 C CA . HIS A 1 108 ? -7.067 7.196 22.996 1.00 63.12 108 HIS A CA 1
ATOM 800 C C . HIS A 1 108 ? -6.591 8.585 23.428 1.00 63.12 108 HIS A C 1
ATOM 802 O O . HIS A 1 108 ? -7.324 9.372 24.015 1.00 63.12 108 HIS A O 1
ATOM 808 N N . SER A 1 109 ? -5.356 8.926 23.062 1.00 58.09 109 SER A N 1
ATOM 809 C CA . SER A 1 109 ? -4.712 10.178 23.493 1.00 58.09 109 SER A CA 1
ATOM 810 C C . SER A 1 109 ? -5.141 11.462 22.756 1.00 58.09 109 SER A C 1
ATOM 812 O O . SER A 1 109 ? -4.774 12.551 23.191 1.00 58.09 109 SER A O 1
ATOM 814 N N . LYS A 1 110 ? -5.856 11.378 21.621 1.00 61.31 110 LYS A N 1
ATOM 815 C CA . LYS A 1 110 ? -6.234 12.540 20.781 1.00 61.31 110 LYS A CA 1
ATOM 816 C C . LYS A 1 110 ? -7.601 12.360 20.111 1.00 61.31 110 LYS A C 1
ATOM 818 O O . LYS A 1 110 ? -8.042 11.234 19.882 1.00 61.31 110 LYS A O 1
ATOM 823 N N . GLY A 1 111 ? -8.247 13.476 19.759 1.00 58.91 111 GLY A N 1
ATOM 824 C CA . GLY A 1 111 ? -9.585 13.502 19.151 1.00 58.91 111 GLY A CA 1
ATOM 825 C C . GLY A 1 111 ? -9.688 12.833 17.763 1.00 58.91 111 GLY A C 1
ATOM 826 O O . GLY A 1 111 ? -8.667 12.636 17.099 1.00 58.91 111 GLY A O 1
ATOM 827 N N . PRO A 1 112 ? -10.911 12.492 17.301 1.00 62.06 112 PRO A N 1
ATOM 828 C CA . PRO A 1 112 ? -11.152 11.672 16.104 1.00 62.06 112 PRO A CA 1
ATOM 829 C C . PRO A 1 112 ? -10.571 12.218 14.800 1.00 62.06 112 PRO A C 1
ATOM 831 O O . PRO A 1 112 ? -10.028 11.455 14.004 1.00 62.06 112 PRO A O 1
ATOM 834 N N . SER A 1 113 ? -10.609 13.539 14.616 1.00 63.84 113 SER A N 1
ATOM 835 C CA . SER A 1 113 ? -10.200 14.204 13.374 1.00 63.84 113 SER A CA 1
ATOM 836 C C . SER A 1 113 ? -8.716 14.021 13.041 1.00 63.84 113 SER A C 1
ATOM 838 O O . SER A 1 113 ? -8.334 14.036 11.873 1.00 63.84 113 SER A O 1
ATOM 840 N N . TRP A 1 114 ? -7.865 13.780 14.043 1.00 67.50 114 TRP A N 1
ATOM 841 C CA . TRP A 1 114 ? -6.436 13.554 13.820 1.00 67.50 114 TRP A CA 1
ATOM 842 C C . TRP A 1 114 ? -6.140 12.245 13.080 1.00 67.50 114 TRP A C 1
ATOM 844 O O . TRP A 1 114 ? -5.103 12.141 12.432 1.00 67.50 114 TRP A O 1
ATOM 854 N N . ALA A 1 115 ? -7.045 11.262 13.125 1.00 61.59 115 ALA A N 1
ATOM 855 C CA . ALA A 1 115 ? -6.871 9.997 12.413 1.00 61.59 115 ALA A CA 1
ATOM 856 C C . ALA A 1 115 ? -6.882 10.163 10.888 1.00 61.59 115 ALA A C 1
ATOM 858 O O . ALA A 1 115 ? -6.290 9.338 10.207 1.00 61.59 115 ALA A O 1
ATOM 859 N N . VAL A 1 116 ? -7.518 11.219 10.368 1.00 68.75 116 VAL A N 1
ATOM 860 C CA . VAL A 1 116 ? -7.536 11.546 8.934 1.00 68.75 116 VAL A CA 1
ATOM 861 C C . VAL A 1 116 ? -6.347 12.438 8.576 1.00 68.75 116 VAL A C 1
ATOM 863 O O . VAL A 1 116 ? -5.595 12.120 7.658 1.00 68.75 116 VAL A O 1
ATOM 866 N N . TRP A 1 117 ? -6.097 13.497 9.359 1.00 75.31 117 TRP A N 1
ATOM 867 C CA . TRP A 1 117 ? -4.940 14.384 9.154 1.00 75.31 117 TRP A CA 1
ATOM 868 C C . TRP A 1 117 ? -3.599 13.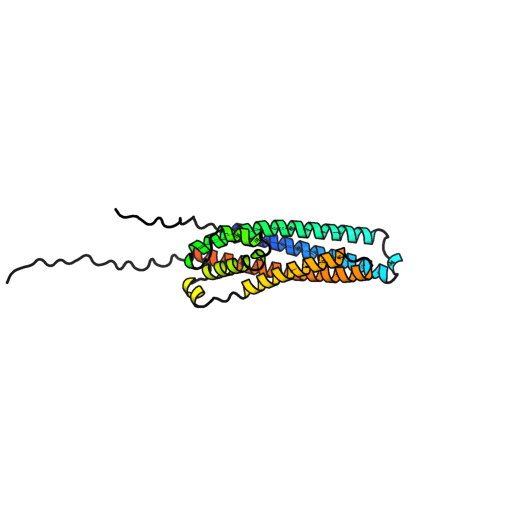654 9.234 1.00 75.31 117 TRP A C 1
ATOM 870 O O . TRP A 1 117 ? -2.648 14.032 8.554 1.00 75.31 117 TRP A O 1
ATOM 880 N N . GLY A 1 118 ? -3.542 12.576 10.018 1.00 75.12 118 GLY A N 1
ATOM 881 C CA . GLY A 1 118 ? -2.385 11.700 10.107 1.00 75.12 118 GLY A CA 1
ATOM 882 C C . GLY A 1 118 ? -1.991 11.031 8.796 1.00 75.12 118 GLY A C 1
ATOM 883 O O . GLY A 1 118 ? -0.835 10.674 8.676 1.00 75.12 118 GLY A O 1
ATOM 884 N N . TRP A 1 119 ? -2.896 10.867 7.829 1.00 77.50 119 TRP A N 1
ATOM 885 C CA . TRP A 1 119 ? -2.571 10.289 6.517 1.00 77.50 119 TRP A CA 1
ATOM 886 C C . TRP A 1 119 ? -2.263 11.345 5.455 1.00 77.50 119 TRP A C 1
ATOM 888 O O . TRP A 1 119 ? -1.533 11.060 4.515 1.00 77.50 119 TRP A O 1
ATOM 898 N N . ILE A 1 120 ? -2.810 12.553 5.606 1.00 78.44 120 ILE A N 1
ATOM 899 C CA . ILE A 1 120 ? -2.706 13.624 4.604 1.00 78.44 120 ILE A CA 1
ATOM 900 C C . ILE A 1 120 ? -1.432 14.449 4.800 1.00 78.44 120 ILE A C 1
ATOM 902 O O . ILE A 1 120 ? -0.799 14.854 3.831 1.00 78.44 120 ILE A O 1
ATOM 906 N N . VAL A 1 121 ? -1.052 14.724 6.051 1.00 82.81 121 VAL A N 1
ATOM 907 C CA . VAL A 1 121 ? 0.113 15.565 6.347 1.00 82.81 121 VAL A CA 1
ATOM 908 C C . VAL A 1 121 ? 1.382 14.705 6.296 1.00 82.81 121 VAL A C 1
ATOM 910 O O . VAL A 1 121 ? 1.526 13.838 7.161 1.00 82.81 121 VAL A O 1
ATOM 913 N N . PRO A 1 122 ? 2.344 14.969 5.387 1.00 74.31 122 PRO A N 1
ATOM 914 C CA . PRO A 1 122 ? 3.494 14.084 5.153 1.00 74.31 122 PRO A CA 1
ATOM 915 C C . PRO A 1 122 ? 4.337 13.787 6.399 1.00 74.31 122 PRO A C 1
ATOM 917 O O . PRO A 1 122 ? 4.814 12.677 6.599 1.00 74.31 122 PRO A O 1
ATOM 920 N N . ILE A 1 123 ? 4.505 14.771 7.286 1.00 81.88 123 ILE A N 1
ATOM 921 C CA . ILE A 1 123 ? 5.277 14.589 8.526 1.00 81.88 123 ILE A CA 1
ATOM 922 C C . ILE A 1 123 ? 4.504 13.720 9.529 1.00 81.88 123 ILE A C 1
ATOM 924 O O . ILE A 1 123 ? 5.093 12.933 10.272 1.00 81.88 123 ILE A O 1
ATOM 928 N N . LEU A 1 124 ? 3.173 13.844 9.566 1.00 78.81 124 LEU A N 1
ATOM 929 C CA . LEU A 1 124 ? 2.334 13.045 10.459 1.00 78.81 124 LEU A CA 1
ATOM 930 C C . LEU A 1 124 ? 2.168 11.616 9.940 1.00 78.81 124 LEU A C 1
ATOM 932 O O . LEU A 1 124 ? 2.129 10.692 10.756 1.00 78.81 124 LEU A O 1
ATOM 936 N N . SER A 1 125 ? 2.146 11.418 8.620 1.00 82.62 125 SER A N 1
ATOM 937 C CA . SER A 1 125 ? 1.992 10.101 7.991 1.00 82.62 125 SER A CA 1
ATOM 938 C C . SER A 1 125 ? 3.147 9.150 8.252 1.00 82.62 125 SER A C 1
ATOM 940 O O . SER A 1 125 ? 2.986 7.958 8.031 1.00 82.62 125 SER A O 1
ATOM 942 N N . LEU A 1 126 ? 4.267 9.629 8.801 1.00 83.31 126 LEU A N 1
ATOM 943 C CA . LEU A 1 126 ? 5.402 8.791 9.194 1.00 83.31 126 LEU A CA 1
ATOM 944 C C . LEU A 1 126 ? 5.187 8.033 10.513 1.00 83.31 126 LEU A C 1
ATOM 946 O O . LEU A 1 126 ? 5.778 6.972 10.720 1.00 83.31 126 LEU A O 1
ATOM 950 N N . TRP A 1 127 ? 4.356 8.545 11.426 1.00 84.44 127 TRP A N 1
ATOM 951 C CA . TRP A 1 127 ? 4.261 7.980 12.782 1.00 84.44 127 TRP A CA 1
ATOM 952 C C . TRP A 1 127 ? 2.864 8.006 13.396 1.00 84.44 127 TRP A C 1
ATOM 954 O O . TRP A 1 127 ? 2.563 7.196 14.281 1.00 84.44 127 TRP A O 1
ATOM 964 N N . TYR A 1 128 ? 1.997 8.922 12.968 1.00 84.12 128 TYR A N 1
ATOM 965 C CA . TYR A 1 128 ? 0.692 9.100 13.587 1.00 84.12 128 TYR A CA 1
ATOM 966 C C . TYR A 1 128 ? -0.260 7.929 13.309 1.00 84.12 128 TYR A C 1
ATOM 968 O O . TYR A 1 128 ? -0.856 7.431 14.271 1.00 84.12 128 TYR A O 1
ATOM 976 N N . PRO A 1 129 ? -0.373 7.399 12.074 1.00 86.12 129 PRO A N 1
ATOM 977 C CA . PRO A 1 129 ? -1.247 6.257 11.837 1.00 86.12 129 PRO A CA 1
ATOM 978 C C . PRO A 1 129 ? -0.793 4.998 12.583 1.00 86.12 129 PRO A C 1
ATOM 980 O O . PRO A 1 129 ? -1.635 4.291 13.136 1.00 86.12 129 PRO A O 1
ATOM 983 N N . ARG A 1 130 ? 0.523 4.780 12.738 1.00 90.94 130 ARG A N 1
ATOM 984 C CA . ARG A 1 130 ? 1.055 3.734 13.630 1.00 90.94 130 ARG A CA 1
ATOM 985 C C . ARG A 1 130 ? 0.538 3.882 15.053 1.00 90.94 130 ARG A C 1
ATOM 987 O O . ARG A 1 130 ? 0.086 2.906 15.641 1.00 90.94 130 ARG A O 1
ATOM 994 N N . ARG A 1 131 ? 0.609 5.089 15.619 1.00 87.25 131 ARG A N 1
ATOM 995 C CA . ARG A 1 131 ? 0.132 5.345 16.984 1.00 87.25 131 ARG A CA 1
ATOM 996 C C . ARG A 1 131 ? -1.352 5.011 17.119 1.00 87.25 131 ARG A C 1
ATOM 998 O O . ARG A 1 131 ? -1.723 4.291 18.034 1.00 87.25 131 ARG A O 1
ATOM 1005 N N . VAL A 1 132 ? -2.175 5.447 16.167 1.00 86.69 132 VAL A N 1
ATOM 1006 C CA . VAL A 1 132 ? -3.610 5.122 16.155 1.00 86.69 132 VAL A CA 1
ATOM 1007 C C . VAL A 1 132 ? -3.841 3.610 16.033 1.00 86.69 132 VAL A C 1
ATOM 1009 O O . VAL A 1 132 ? -4.698 3.069 16.724 1.00 86.69 132 VAL A O 1
ATOM 1012 N N . ALA A 1 133 ? -3.058 2.902 15.215 1.00 89.44 133 ALA A N 1
ATOM 1013 C CA . ALA A 1 133 ? -3.154 1.450 15.076 1.00 89.44 133 ALA A CA 1
ATOM 1014 C C . ALA A 1 133 ? -2.794 0.711 16.378 1.00 89.44 133 ALA A C 1
ATOM 1016 O O . ALA A 1 133 ? -3.436 -0.283 16.715 1.00 89.44 133 ALA A O 1
ATOM 1017 N N . LEU A 1 134 ? -1.806 1.206 17.132 1.00 88.75 134 LEU A N 1
ATOM 1018 C CA . LEU A 1 134 ? -1.445 0.684 18.455 1.00 88.75 134 LEU A CA 1
ATOM 1019 C C . LEU A 1 134 ? -2.555 0.912 19.489 1.00 88.75 134 LEU A C 1
ATOM 1021 O O . LEU A 1 134 ? -2.868 -0.008 20.252 1.00 88.75 134 LEU A O 1
ATOM 1025 N N . ASP A 1 135 ? -3.175 2.094 19.483 1.00 85.94 135 ASP A N 1
ATOM 1026 C CA . ASP A 1 135 ? -4.309 2.420 20.356 1.00 85.94 135 ASP A CA 1
ATOM 1027 C C . ASP A 1 135 ? -5.491 1.474 20.051 1.00 85.94 135 ASP A C 1
ATOM 1029 O O . ASP A 1 135 ? -6.011 0.810 20.952 1.00 85.94 135 ASP A O 1
ATOM 1033 N N . ILE A 1 136 ? -5.834 1.296 18.764 1.00 87.25 136 ILE A N 1
ATOM 1034 C CA . ILE A 1 136 ? -6.867 0.349 18.301 1.00 87.25 136 ILE A CA 1
ATOM 1035 C C . ILE A 1 136 ? -6.534 -1.080 18.729 1.00 87.25 136 ILE A C 1
ATOM 1037 O O . ILE A 1 136 ? -7.403 -1.800 19.227 1.00 87.25 136 ILE A O 1
ATOM 1041 N N . TRP A 1 137 ? -5.288 -1.514 18.527 1.00 88.19 137 TRP A N 1
ATOM 1042 C CA . TRP A 1 137 ? -4.834 -2.863 18.859 1.00 88.19 137 TRP A CA 1
ATOM 1043 C C . TRP A 1 137 ? -4.976 -3.165 20.351 1.00 88.19 137 TRP A C 1
ATOM 1045 O O . TRP A 1 137 ? -5.444 -4.247 20.714 1.00 88.19 137 TRP A O 1
ATOM 1055 N N . THR A 1 138 ? -4.610 -2.198 21.196 1.00 85.81 138 THR A N 1
ATOM 1056 C CA . THR A 1 138 ? -4.689 -2.292 22.659 1.00 85.81 138 THR A CA 1
ATOM 1057 C C . THR A 1 138 ? -6.141 -2.292 23.130 1.00 85.81 138 THR A C 1
ATOM 1059 O O . THR A 1 138 ? -6.544 -3.181 23.877 1.00 85.81 138 THR A O 1
ATOM 1062 N N . ALA A 1 139 ? -6.966 -1.369 22.627 1.00 84.94 139 ALA A N 1
ATOM 1063 C CA . ALA A 1 139 ? -8.391 -1.291 22.956 1.00 84.94 139 ALA A CA 1
ATOM 1064 C C . ALA A 1 139 ? -9.190 -2.524 22.484 1.00 84.94 139 ALA A C 1
ATOM 1066 O O . ALA A 1 139 ? -10.181 -2.928 23.101 1.00 84.94 139 ALA A O 1
ATOM 1067 N N . SER A 1 140 ? -8.743 -3.165 21.402 1.00 83.88 140 SER A N 1
ATOM 1068 C CA . SER A 1 140 ? -9.367 -4.381 20.870 1.00 83.88 140 SER A CA 1
ATOM 1069 C C . SER A 1 140 ? -8.923 -5.658 21.602 1.00 83.88 140 SER A C 1
ATOM 1071 O O . SER A 1 140 ? -9.478 -6.716 21.337 1.00 83.88 140 SER A O 1
ATOM 1073 N N . ALA A 1 141 ? -7.947 -5.613 22.518 1.00 83.44 141 ALA A N 1
ATOM 1074 C CA . ALA A 1 141 ? -7.537 -6.791 23.294 1.00 83.44 141 ALA A CA 1
ATOM 1075 C C . ALA A 1 141 ? -8.667 -7.290 24.225 1.00 83.44 141 ALA A C 1
ATOM 1077 O O . ALA A 1 141 ? -9.466 -6.458 24.663 1.00 83.44 141 ALA A O 1
ATOM 1078 N N . PRO A 1 142 ? -8.731 -8.598 24.566 1.00 78.06 142 PRO A N 1
ATOM 1079 C CA . PRO A 1 142 ? -9.792 -9.163 25.413 1.00 78.06 142 PRO A CA 1
ATOM 1080 C C . PRO A 1 142 ? -10.015 -8.374 26.708 1.00 78.06 142 PRO A C 1
ATOM 1082 O O . PRO A 1 142 ? -11.143 -8.007 27.017 1.00 78.06 142 PRO A O 1
ATOM 1085 N N . GLU A 1 143 ? -8.924 -7.998 27.379 1.00 79.50 143 GLU A N 1
ATOM 1086 C CA . GLU A 1 143 ? -8.927 -7.146 28.570 1.00 79.50 143 GLU A CA 1
ATOM 1087 C C . GLU A 1 143 ? -8.131 -5.853 28.302 1.00 79.50 143 GLU A C 1
ATOM 1089 O O . GLU A 1 143 ? -6.913 -5.829 28.495 1.00 79.50 143 GLU A O 1
ATOM 1094 N N . PRO A 1 144 ? -8.773 -4.760 27.841 1.00 75.44 144 PRO A N 1
ATOM 1095 C CA . PRO A 1 144 ? -8.082 -3.529 27.438 1.00 75.44 144 PRO A CA 1
ATOM 1096 C C . PRO A 1 144 ? -7.263 -2.881 28.547 1.00 75.44 144 PRO A C 1
ATOM 1098 O O . PRO A 1 144 ? -6.130 -2.475 28.312 1.00 75.44 144 PRO A O 1
ATOM 1101 N N . HIS A 1 145 ? -7.811 -2.809 29.763 1.00 74.25 145 HIS A N 1
ATOM 1102 C CA . HIS A 1 145 ? -7.139 -2.175 30.899 1.00 74.25 145 HIS A CA 1
ATOM 1103 C C . HIS A 1 145 ? -5.884 -2.952 31.314 1.00 74.25 145 HIS A C 1
ATOM 1105 O O . HIS A 1 145 ? -4.841 -2.358 31.591 1.00 74.25 145 HIS A O 1
ATOM 1111 N N . LEU A 1 146 ? -5.940 -4.286 31.262 1.00 73.88 146 LEU A N 1
ATOM 1112 C CA . LEU A 1 146 ? -4.787 -5.131 31.545 1.00 73.88 146 LEU A CA 1
ATOM 1113 C C . LEU A 1 146 ? -3.777 -5.141 30.385 1.00 73.88 146 LEU A C 1
ATOM 1115 O O . LEU A 1 146 ? -2.570 -5.209 30.616 1.00 73.88 146 LEU A O 1
ATOM 1119 N N . ALA A 1 147 ? -4.243 -5.031 29.139 1.00 73.19 147 ALA A N 1
ATOM 1120 C CA . ALA A 1 147 ? -3.395 -4.870 27.959 1.00 73.19 147 ALA A CA 1
ATOM 1121 C C . ALA A 1 147 ? -2.645 -3.528 27.957 1.00 73.19 147 ALA A C 1
ATOM 1123 O O . ALA A 1 147 ? -1.475 -3.487 27.570 1.00 73.19 147 ALA A O 1
ATOM 1124 N N . LEU A 1 148 ? -3.295 -2.458 28.427 1.00 73.00 148 LEU A N 1
ATOM 1125 C CA . LEU A 1 148 ? -2.691 -1.143 28.623 1.00 73.00 148 LEU A CA 1
ATOM 1126 C C . LEU A 1 148 ? -1.604 -1.203 29.704 1.00 73.00 148 LEU A C 1
ATOM 1128 O O . LEU A 1 148 ? -0.479 -0.768 29.465 1.00 73.00 148 LEU A O 1
ATOM 1132 N N . ALA A 1 149 ? -1.908 -1.827 30.848 1.00 65.31 14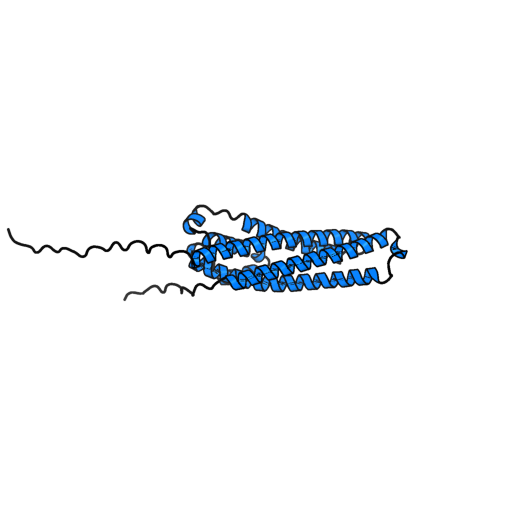9 ALA A N 1
ATOM 1133 C CA . ALA A 1 149 ? -0.963 -2.002 31.951 1.00 65.31 149 ALA A CA 1
ATOM 1134 C C . ALA A 1 149 ? 0.252 -2.869 31.568 1.00 65.31 149 ALA A C 1
ATOM 1136 O O . ALA A 1 149 ? 1.378 -2.567 31.956 1.00 65.31 149 ALA A O 1
ATOM 1137 N N . ARG A 1 150 ? 0.046 -3.930 30.774 1.00 73.00 150 ARG A N 1
ATOM 1138 C CA . ARG A 1 150 ? 1.105 -4.869 30.356 1.00 73.00 150 ARG A CA 1
ATOM 1139 C C . ARG A 1 150 ? 1.793 -4.512 29.039 1.00 73.00 150 ARG A C 1
ATOM 1141 O O . ARG A 1 150 ? 2.633 -5.284 28.588 1.00 73.00 150 ARG A O 1
ATOM 1148 N N . ARG A 1 151 ? 1.445 -3.379 28.415 1.00 66.75 151 ARG A N 1
ATOM 1149 C CA . ARG A 1 151 ? 1.975 -2.946 27.109 1.00 66.75 151 ARG A CA 1
ATOM 1150 C C . ARG A 1 151 ? 1.933 -4.094 26.088 1.00 66.75 151 ARG A C 1
ATOM 1152 O O . ARG A 1 151 ? 2.967 -4.574 25.629 1.00 66.75 151 ARG A O 1
ATOM 1159 N N . ALA A 1 152 ? 0.718 -4.563 25.791 1.00 69.38 152 ALA A N 1
ATOM 1160 C CA . ALA A 1 152 ? 0.467 -5.742 24.962 1.00 69.38 152 ALA A CA 1
ATOM 1161 C C . ALA A 1 152 ? 1.358 -5.817 23.708 1.00 69.38 152 ALA A C 1
ATOM 1163 O O . ALA A 1 152 ? 1.592 -4.813 23.028 1.00 69.38 152 ALA A O 1
ATOM 1164 N N . SER A 1 153 ? 1.816 -7.034 23.380 1.00 74.62 153 SER A N 1
ATOM 1165 C CA . SER A 1 153 ? 2.662 -7.274 22.207 1.00 74.62 153 SER A CA 1
ATOM 1166 C C . SER A 1 153 ? 2.008 -6.698 20.950 1.00 74.62 153 SER A C 1
ATOM 1168 O O . SER A 1 153 ? 0.909 -7.093 20.550 1.00 74.62 153 SER A O 1
ATOM 1170 N N . SER A 1 154 ? 2.698 -5.730 20.353 1.00 84.69 154 SER A N 1
ATOM 1171 C CA . SER A 1 154 ? 2.295 -4.985 19.159 1.00 84.69 154 SER A CA 1
ATOM 1172 C C . SER A 1 154 ? 3.237 -5.244 17.981 1.00 84.69 154 SER A C 1
ATOM 1174 O O . SER A 1 154 ? 3.275 -4.469 17.026 1.00 84.69 154 SER A O 1
ATOM 1176 N N . GLY A 1 155 ? 3.987 -6.354 18.034 1.00 90.62 155 GLY A N 1
ATOM 1177 C CA . GLY A 1 155 ? 4.985 -6.722 17.027 1.00 90.62 155 GLY A CA 1
ATOM 1178 C C . GLY A 1 155 ? 4.427 -6.718 15.606 1.00 90.62 155 GLY A C 1
ATOM 1179 O O . GLY A 1 155 ? 5.049 -6.145 14.723 1.00 90.62 155 GLY A O 1
ATOM 1180 N N . LEU A 1 156 ? 3.210 -7.238 15.407 1.00 92.38 156 LEU A N 1
ATOM 1181 C CA . LEU A 1 156 ? 2.552 -7.244 14.097 1.00 92.38 156 LEU A CA 1
ATOM 1182 C C . LEU A 1 156 ? 2.279 -5.829 13.559 1.00 92.38 156 LEU A C 1
ATOM 1184 O O . LEU A 1 156 ? 2.521 -5.571 12.387 1.00 92.38 156 LEU A O 1
ATOM 1188 N N . ILE A 1 157 ? 1.813 -4.905 14.409 1.00 92.75 157 ILE A N 1
ATOM 1189 C CA . ILE A 1 157 ? 1.554 -3.510 14.013 1.00 92.75 157 ILE A CA 1
ATOM 1190 C C . ILE A 1 157 ? 2.864 -2.804 13.658 1.00 92.75 157 ILE A C 1
ATOM 1192 O O . ILE A 1 157 ? 2.923 -2.077 12.673 1.00 92.75 157 ILE A O 1
ATOM 1196 N N . ASN A 1 158 ? 3.921 -3.034 14.443 1.00 93.62 158 ASN A N 1
ATOM 1197 C CA . ASN A 1 158 ? 5.236 -2.449 14.185 1.00 93.62 158 ASN A CA 1
ATOM 1198 C C . ASN A 1 158 ? 5.861 -2.998 12.902 1.00 93.62 158 ASN A C 1
ATOM 1200 O O . ASN A 1 158 ? 6.399 -2.218 12.125 1.00 93.62 158 ASN A O 1
ATOM 1204 N N . LEU A 1 159 ? 5.758 -4.310 12.679 1.00 94.81 159 LEU A N 1
ATOM 1205 C CA . LEU A 1 159 ? 6.257 -4.975 11.482 1.00 94.81 159 LEU A CA 1
ATOM 1206 C C . LEU A 1 159 ? 5.538 -4.466 10.234 1.00 94.81 159 LEU A C 1
ATOM 1208 O O . LEU A 1 159 ? 6.195 -4.016 9.304 1.00 94.81 159 LEU A O 1
ATOM 1212 N N . TRP A 1 160 ? 4.201 -4.480 10.236 1.00 95.88 160 TRP A N 1
ATOM 1213 C CA . TRP A 1 160 ? 3.406 -3.946 9.130 1.00 95.88 160 TRP A CA 1
ATOM 1214 C C . TRP A 1 160 ? 3.759 -2.485 8.836 1.00 95.88 160 TRP A C 1
ATOM 1216 O O . TRP A 1 160 ? 4.002 -2.136 7.687 1.00 95.88 160 TRP A O 1
ATOM 1226 N N . TRP A 1 161 ? 3.832 -1.639 9.868 1.00 95.44 161 TRP A N 1
ATOM 1227 C CA . TRP A 1 161 ? 4.142 -0.224 9.678 1.00 95.44 161 TRP A CA 1
ATOM 1228 C C . TRP A 1 161 ? 5.550 0.003 9.124 1.00 95.44 161 TRP A C 1
ATOM 1230 O O . TRP A 1 161 ? 5.735 0.840 8.245 1.00 95.44 161 TRP A O 1
ATOM 1240 N N . ALA A 1 162 ? 6.539 -0.742 9.626 1.00 95.94 162 ALA A N 1
ATOM 1241 C CA . ALA A 1 162 ? 7.906 -0.676 9.126 1.00 95.94 162 ALA A CA 1
ATOM 1242 C C . ALA A 1 162 ? 7.975 -1.123 7.660 1.00 95.94 162 ALA A C 1
ATOM 1244 O O . ALA A 1 162 ? 8.526 -0.399 6.841 1.00 95.94 162 ALA A O 1
ATOM 1245 N N . LEU A 1 163 ? 7.356 -2.257 7.316 1.00 96.12 163 LEU A N 1
ATOM 1246 C CA . LEU A 1 163 ? 7.287 -2.752 5.938 1.00 96.12 163 LEU A CA 1
ATOM 1247 C C . LEU A 1 163 ? 6.606 -1.753 5.003 1.00 96.12 163 LEU A C 1
ATOM 1249 O O . LEU A 1 163 ? 7.101 -1.503 3.908 1.00 96.12 163 LEU A O 1
ATOM 1253 N N . TRP A 1 164 ? 5.504 -1.143 5.439 1.00 94.38 164 TRP A N 1
ATOM 1254 C CA . TRP A 1 164 ? 4.820 -0.118 4.660 1.00 94.38 164 TRP A CA 1
ATOM 1255 C C . TRP A 1 164 ? 5.713 1.110 4.436 1.00 94.38 164 TRP A C 1
ATOM 1257 O O . TRP A 1 164 ? 5.855 1.580 3.316 1.00 94.38 164 TRP A O 1
ATOM 1267 N N . LEU A 1 165 ? 6.386 1.615 5.472 1.00 95.00 165 LEU A N 1
ATOM 1268 C CA . LEU A 1 165 ? 7.254 2.781 5.308 1.00 95.00 165 LEU A CA 1
ATOM 1269 C C . LEU A 1 165 ? 8.448 2.489 4.383 1.00 95.00 165 LEU A C 1
ATOM 1271 O O . LEU A 1 165 ? 8.780 3.316 3.533 1.00 95.00 165 LEU A O 1
ATOM 1275 N N . VAL A 1 166 ? 9.071 1.315 4.534 1.00 96.50 166 VAL A N 1
ATOM 1276 C CA . VAL A 1 166 ? 10.209 0.908 3.699 1.00 96.50 166 VAL A CA 1
ATOM 1277 C C . VAL A 1 166 ? 9.762 0.669 2.257 1.00 96.50 166 VAL A C 1
ATOM 1279 O O . VAL A 1 166 ? 10.423 1.183 1.365 1.00 96.50 166 VAL A O 1
ATOM 1282 N N . SER A 1 167 ? 8.636 -0.010 2.005 1.00 95.12 167 SER A N 1
ATOM 1283 C CA . SER A 1 167 ? 8.099 -0.187 0.639 1.00 95.12 167 SER A CA 1
ATOM 1284 C C . SER A 1 167 ? 7.800 1.149 -0.036 1.00 95.12 167 SER A C 1
ATOM 1286 O O . SER A 1 167 ? 8.214 1.355 -1.171 1.00 95.12 167 SER A O 1
ATOM 1288 N N . ARG A 1 168 ? 7.181 2.113 0.663 1.00 93.56 168 ARG A N 1
ATOM 1289 C CA . ARG A 1 168 ? 6.919 3.445 0.087 1.00 93.56 168 ARG A CA 1
ATOM 1290 C C . ARG A 1 168 ? 8.195 4.205 -0.264 1.00 93.56 168 ARG A C 1
ATOM 1292 O O . ARG A 1 168 ? 8.260 4.813 -1.331 1.00 93.56 168 ARG A O 1
ATOM 1299 N N . ALA A 1 169 ? 9.186 4.193 0.625 1.00 94.38 169 ALA A N 1
ATOM 1300 C CA . ALA A 1 169 ? 10.458 4.866 0.382 1.00 94.38 169 ALA A CA 1
ATOM 1301 C C . ALA A 1 169 ? 11.257 4.175 -0.733 1.00 94.38 169 ALA A C 1
ATOM 1303 O O . ALA A 1 169 ? 11.778 4.844 -1.623 1.00 94.38 169 ALA A O 1
ATOM 1304 N N . TYR A 1 170 ? 11.319 2.844 -0.699 1.00 96.88 170 TYR A N 1
ATOM 1305 C CA . TYR A 1 170 ? 12.079 2.044 -1.649 1.00 96.88 170 TYR A CA 1
ATOM 1306 C C . TYR A 1 170 ? 11.454 2.062 -3.042 1.00 96.88 170 TYR A C 1
ATOM 1308 O O . TYR A 1 170 ? 12.170 2.300 -4.003 1.00 96.88 170 TYR A O 1
ATOM 1316 N N . GLY A 1 171 ? 10.129 1.932 -3.152 1.00 94.81 171 GLY A N 1
ATOM 1317 C CA . GLY A 1 171 ? 9.417 2.062 -4.423 1.00 94.81 171 GLY A CA 1
ATOM 1318 C C . GLY A 1 171 ? 9.591 3.448 -5.045 1.00 94.81 171 GLY A C 1
ATOM 1319 O O . GLY A 1 171 ? 9.874 3.551 -6.229 1.00 94.81 171 GLY A O 1
ATOM 1320 N N . ASN A 1 172 ? 9.529 4.530 -4.255 1.00 93.94 172 ASN A N 1
ATOM 1321 C CA . ASN A 1 172 ? 9.777 5.872 -4.797 1.00 93.94 172 ASN A CA 1
ATOM 1322 C C . ASN A 1 172 ? 11.216 6.056 -5.300 1.00 93.94 172 ASN A C 1
ATOM 1324 O O . ASN A 1 172 ? 11.422 6.707 -6.320 1.00 93.94 172 ASN A O 1
ATOM 1328 N N . LEU A 1 173 ? 12.199 5.491 -4.594 1.00 95.62 173 LEU A N 1
ATOM 1329 C CA . LEU A 1 173 ? 13.588 5.478 -5.048 1.00 95.62 173 LEU A CA 1
ATOM 1330 C C . LEU A 1 173 ? 13.743 4.651 -6.331 1.00 95.62 173 LEU A C 1
ATOM 1332 O O . LEU A 1 173 ? 14.395 5.110 -7.260 1.00 95.62 173 LEU A O 1
ATOM 1336 N N . ALA A 1 174 ? 13.130 3.468 -6.388 1.00 94.94 174 ALA A N 1
ATOM 1337 C CA . ALA A 1 174 ? 13.171 2.578 -7.541 1.00 94.94 174 ALA A CA 1
ATOM 1338 C C . ALA A 1 174 ? 12.574 3.235 -8.794 1.00 94.94 174 ALA A C 1
ATOM 1340 O O . ALA A 1 174 ? 13.204 3.210 -9.846 1.00 94.94 174 ALA A O 1
ATOM 1341 N N . SER A 1 175 ? 11.417 3.898 -8.668 1.00 92.38 175 SER A N 1
ATOM 1342 C CA . SER A 1 175 ? 10.803 4.644 -9.774 1.00 92.38 175 SER A CA 1
ATOM 1343 C C . SER A 1 175 ? 11.704 5.766 -10.281 1.00 92.38 175 SER A C 1
ATOM 1345 O O . SER A 1 175 ? 11.885 5.885 -11.484 1.00 92.38 175 SER A O 1
ATOM 1347 N N . ARG A 1 176 ? 12.334 6.537 -9.385 1.00 93.44 176 ARG A N 1
ATOM 1348 C CA . ARG A 1 176 ? 13.269 7.601 -9.790 1.00 93.44 176 ARG A CA 1
ATOM 1349 C C . ARG A 1 176 ? 14.499 7.052 -10.501 1.00 93.44 176 ARG A C 1
ATOM 1351 O O . ARG A 1 176 ? 14.897 7.595 -11.515 1.00 93.44 176 ARG A O 1
ATOM 1358 N N . LEU A 1 177 ? 15.075 5.960 -9.994 1.00 93.81 177 LEU A N 1
ATOM 1359 C CA . LEU A 1 177 ? 16.220 5.312 -10.639 1.00 93.81 177 LEU A CA 1
ATOM 1360 C C . LEU A 1 177 ? 15.888 4.819 -12.049 1.00 93.81 177 LEU A C 1
ATOM 1362 O O . LEU A 1 177 ? 16.766 4.821 -12.900 1.00 93.81 177 LEU A O 1
ATOM 1366 N N . TYR A 1 178 ? 14.648 4.388 -12.282 1.00 91.44 178 TYR A N 1
ATOM 1367 C CA . TYR A 1 178 ? 14.181 3.998 -13.608 1.00 91.44 178 TYR A CA 1
ATOM 1368 C C . TYR A 1 178 ? 13.915 5.204 -14.515 1.00 91.44 178 TYR A C 1
ATOM 1370 O O . TYR A 1 178 ? 14.316 5.181 -15.670 1.00 91.44 178 TYR A O 1
ATOM 1378 N N . GLU A 1 179 ? 13.294 6.265 -13.993 1.00 90.94 179 GLU A N 1
ATOM 1379 C CA . GLU A 1 179 ? 13.048 7.516 -14.730 1.00 90.94 179 GLU A CA 1
ATOM 1380 C C . GLU A 1 179 ? 14.348 8.235 -15.137 1.00 90.94 179 GLU A C 1
ATOM 1382 O O . GLU A 1 179 ? 14.411 8.805 -16.223 1.00 90.94 179 GLU A O 1
ATOM 1387 N N . ASP A 1 180 ? 15.381 8.186 -14.290 1.00 92.75 180 ASP A N 1
ATOM 1388 C CA . ASP A 1 180 ? 16.685 8.826 -14.516 1.00 92.75 180 ASP A CA 1
ATOM 1389 C C . ASP A 1 180 ? 17.660 7.949 -15.341 1.00 92.75 180 ASP A C 1
ATOM 1391 O O . ASP A 1 180 ? 18.794 8.358 -15.598 1.00 92.75 180 ASP A O 1
ATOM 1395 N N . ALA A 1 181 ? 17.280 6.724 -15.722 1.00 91.75 181 ALA A N 1
ATOM 1396 C CA . ALA A 1 181 ? 18.164 5.809 -16.443 1.00 91.75 181 ALA A CA 1
ATOM 1397 C C . ALA A 1 181 ? 18.257 6.168 -17.939 1.00 91.75 181 ALA A C 1
ATOM 1399 O O . ALA A 1 181 ? 17.282 6.055 -18.676 1.00 91.75 181 ALA A O 1
ATOM 1400 N N . GLU A 1 182 ? 19.450 6.559 -18.400 1.00 88.00 182 GLU A N 1
ATOM 1401 C CA . GLU A 1 182 ? 19.665 7.036 -19.780 1.00 88.00 182 GLU A CA 1
ATOM 1402 C C . GLU A 1 182 ? 20.243 5.975 -20.733 1.00 88.00 182 GLU A C 1
ATOM 1404 O O . GLU A 1 182 ? 20.101 6.094 -21.950 1.00 88.00 182 GLU A O 1
ATOM 1409 N N . ASP A 1 183 ? 20.902 4.939 -20.204 1.00 89.44 183 ASP A N 1
ATOM 1410 C CA . ASP A 1 183 ? 21.511 3.869 -20.998 1.00 89.44 183 ASP A CA 1
ATOM 1411 C C . ASP A 1 183 ? 20.911 2.491 -20.688 1.00 89.44 183 ASP A C 1
ATOM 1413 O O . ASP A 1 183 ? 20.347 2.251 -19.619 1.00 89.44 183 ASP A O 1
ATOM 1417 N N . GLY A 1 184 ? 21.048 1.555 -21.631 1.00 84.81 184 GLY A N 1
ATOM 1418 C CA . GLY A 1 184 ? 20.424 0.236 -21.518 1.00 84.81 184 GLY A CA 1
ATOM 1419 C C . GLY A 1 184 ? 20.888 -0.585 -20.312 1.00 84.81 184 GLY A C 1
ATOM 1420 O O . GLY A 1 184 ? 20.096 -1.335 -19.743 1.00 84.81 184 GLY A O 1
ATOM 1421 N N . ALA A 1 185 ? 22.142 -0.432 -19.873 1.00 87.44 185 ALA A N 1
ATOM 1422 C CA . ALA A 1 185 ? 22.642 -1.138 -18.695 1.00 87.44 185 ALA A CA 1
ATOM 1423 C C . ALA A 1 185 ? 22.065 -0.540 -17.402 1.00 87.44 185 ALA A C 1
ATOM 1425 O O . ALA A 1 185 ? 21.713 -1.286 -16.482 1.00 87.44 185 ALA A O 1
ATOM 1426 N N . ALA A 1 186 ? 21.928 0.786 -17.338 1.00 90.88 186 ALA A N 1
ATOM 1427 C CA . ALA A 1 186 ? 21.258 1.485 -16.249 1.00 90.88 186 ALA A CA 1
ATOM 1428 C C . ALA A 1 186 ? 19.770 1.109 -16.174 1.00 90.88 186 ALA A C 1
ATOM 1430 O O . ALA A 1 186 ? 19.288 0.771 -15.091 1.00 90.88 186 ALA A O 1
ATOM 1431 N N . ILE A 1 187 ? 19.066 1.061 -17.311 1.00 89.19 187 ILE A N 1
ATOM 1432 C CA . ILE A 1 187 ? 17.653 0.651 -17.382 1.00 89.19 187 ILE A CA 1
ATOM 1433 C C . ILE A 1 187 ? 17.492 -0.791 -16.892 1.00 89.19 187 ILE A C 1
ATOM 1435 O O . ILE A 1 187 ? 16.640 -1.078 -16.047 1.00 89.19 187 ILE A O 1
ATOM 1439 N N . GLN A 1 188 ? 18.356 -1.703 -17.348 1.00 88.81 188 GLN A N 1
ATOM 1440 C CA . GLN A 1 188 ? 18.320 -3.103 -16.930 1.00 88.81 188 GLN A CA 1
ATOM 1441 C C . GLN A 1 188 ? 18.500 -3.260 -15.409 1.00 88.81 188 GLN A C 1
ATOM 1443 O O . GLN A 1 188 ? 17.797 -4.060 -14.784 1.00 88.81 188 GLN A O 1
ATOM 1448 N N . GLN A 1 189 ? 19.412 -2.494 -14.800 1.00 92.25 189 GLN A N 1
ATOM 1449 C CA . GLN A 1 189 ? 19.612 -2.480 -13.346 1.00 92.25 189 GLN A CA 1
ATOM 1450 C C . GLN A 1 189 ? 18.421 -1.859 -12.609 1.00 92.25 189 GLN A C 1
ATOM 1452 O O . GLN A 1 189 ? 17.971 -2.408 -11.602 1.00 92.25 189 GLN A O 1
ATOM 1457 N N . ALA A 1 190 ? 17.880 -0.750 -13.115 1.00 93.81 190 ALA A N 1
ATOM 1458 C CA . ALA A 1 190 ? 16.726 -0.083 -12.526 1.00 93.81 190 ALA A CA 1
ATOM 1459 C C . ALA A 1 190 ? 15.478 -0.982 -12.523 1.00 93.81 190 ALA A C 1
ATOM 1461 O O . ALA A 1 190 ? 14.760 -1.015 -11.524 1.00 93.81 190 ALA A O 1
ATOM 1462 N N . LEU A 1 191 ? 15.271 -1.794 -13.567 1.00 93.31 191 LEU A N 1
ATOM 1463 C CA . LEU A 1 191 ? 14.204 -2.802 -13.608 1.00 93.31 191 LEU A CA 1
ATOM 1464 C C . LEU A 1 191 ? 14.324 -3.826 -12.475 1.00 93.31 191 LEU A C 1
ATOM 1466 O O . LEU A 1 191 ? 13.325 -4.174 -11.852 1.00 93.31 191 LEU A O 1
ATOM 1470 N N . VAL A 1 192 ? 15.539 -4.283 -12.151 1.00 95.62 192 VAL A N 1
ATOM 1471 C CA . VAL A 1 192 ? 15.752 -5.205 -11.019 1.00 95.62 192 VAL A CA 1
ATOM 1472 C C . VAL A 1 192 ? 15.367 -4.547 -9.695 1.00 95.62 192 VAL A C 1
ATOM 1474 O O . VAL A 1 192 ? 14.753 -5.191 -8.844 1.00 95.62 192 VAL A O 1
ATOM 1477 N N . VAL A 1 193 ? 15.696 -3.264 -9.529 1.00 96.31 193 VAL A N 1
ATOM 1478 C CA . VAL A 1 193 ? 15.354 -2.483 -8.331 1.00 96.31 193 VAL A CA 1
ATOM 1479 C C . VAL A 1 193 ? 13.845 -2.210 -8.241 1.00 96.31 193 VAL A C 1
ATOM 1481 O O . VAL A 1 193 ? 13.278 -2.237 -7.149 1.00 96.31 193 VAL A O 1
ATOM 1484 N N . LEU A 1 194 ? 13.167 -1.989 -9.368 1.00 94.25 194 LEU A N 1
ATOM 1485 C CA . LEU A 1 194 ? 11.708 -1.875 -9.412 1.00 94.25 194 LEU A CA 1
ATOM 1486 C C . LEU A 1 194 ? 11.029 -3.193 -9.039 1.00 94.25 194 LEU A C 1
ATOM 1488 O O . LEU A 1 194 ? 10.198 -3.213 -8.132 1.00 94.25 194 LEU A O 1
ATOM 1492 N N . MET A 1 195 ? 11.443 -4.304 -9.649 1.00 95.62 195 MET A N 1
ATOM 1493 C CA . MET A 1 195 ? 10.895 -5.628 -9.346 1.00 95.62 195 MET A CA 1
ATOM 1494 C C . MET A 1 195 ? 11.115 -6.023 -7.878 1.00 95.62 195 MET A C 1
ATOM 1496 O O . MET A 1 195 ? 10.219 -6.560 -7.228 1.00 95.62 195 MET A O 1
ATOM 1500 N N . SER A 1 196 ? 12.280 -5.729 -7.293 1.00 97.19 196 SER A N 1
ATOM 1501 C CA . SER A 1 196 ? 12.493 -5.977 -5.860 1.00 97.19 196 SER A CA 1
ATOM 1502 C C . SER A 1 196 ? 11.599 -5.094 -4.979 1.00 97.19 196 SER A C 1
ATOM 1504 O O . SER A 1 196 ? 11.210 -5.516 -3.885 1.00 97.19 196 SER A O 1
ATOM 1506 N N . SER A 1 197 ? 11.248 -3.889 -5.440 1.00 96.50 197 SER A N 1
ATOM 1507 C CA . SER A 1 197 ? 10.310 -3.011 -4.739 1.00 96.50 197 SER A CA 1
ATOM 1508 C C . SER A 1 197 ? 8.873 -3.542 -4.766 1.00 96.50 197 SER A C 1
ATOM 1510 O O . SER A 1 197 ? 8.223 -3.516 -3.719 1.00 96.50 197 SER A O 1
ATOM 1512 N N . ASP A 1 198 ? 8.435 -4.140 -5.880 1.00 96.19 198 ASP A N 1
ATOM 1513 C CA . ASP A 1 198 ? 7.135 -4.821 -5.997 1.00 96.19 198 ASP A CA 1
ATOM 1514 C C . ASP A 1 198 ? 7.042 -5.994 -5.004 1.00 96.19 198 ASP A C 1
ATOM 1516 O O . ASP A 1 198 ? 6.059 -6.143 -4.278 1.00 96.19 198 ASP A O 1
ATOM 1520 N N . VAL A 1 199 ? 8.110 -6.794 -4.871 1.00 97.69 199 VAL A N 1
ATOM 1521 C CA . VAL A 1 199 ? 8.168 -7.882 -3.873 1.00 97.69 199 VAL A CA 1
ATOM 1522 C C . VAL A 1 199 ? 8.006 -7.344 -2.448 1.00 97.69 199 VAL A C 1
ATOM 1524 O O . VAL A 1 199 ? 7.316 -7.947 -1.620 1.00 97.69 199 VAL A O 1
ATOM 1527 N N . LEU A 1 200 ? 8.635 -6.210 -2.138 1.00 97.12 200 LEU A N 1
ATOM 1528 C CA . LEU A 1 200 ? 8.526 -5.601 -0.819 1.00 97.12 200 LEU A CA 1
ATOM 1529 C C . LEU A 1 200 ? 7.117 -5.044 -0.551 1.00 97.12 200 LEU A C 1
ATOM 1531 O O . LEU A 1 200 ? 6.629 -5.183 0.576 1.00 97.12 200 LEU A O 1
ATOM 1535 N N . ASP A 1 201 ? 6.458 -4.457 -1.556 1.00 96.75 201 ASP A N 1
ATOM 1536 C CA . ASP A 1 201 ? 5.072 -3.983 -1.440 1.00 96.75 201 ASP A CA 1
ATOM 1537 C C . ASP A 1 201 ? 4.104 -5.153 -1.206 1.00 96.75 201 ASP A C 1
ATOM 1539 O O . ASP A 1 201 ? 3.304 -5.102 -0.268 1.00 96.75 201 ASP A O 1
ATOM 1543 N N . ILE A 1 202 ? 4.281 -6.281 -1.909 1.00 98.00 202 ILE A N 1
ATOM 1544 C CA . ILE A 1 202 ? 3.522 -7.522 -1.669 1.00 98.00 202 ILE A CA 1
ATOM 1545 C C . ILE A 1 202 ? 3.663 -7.979 -0.209 1.00 98.00 202 ILE A C 1
ATOM 1547 O O . ILE A 1 202 ? 2.669 -8.290 0.459 1.00 98.00 202 ILE A O 1
ATOM 1551 N N . VAL A 1 203 ? 4.886 -8.005 0.332 1.00 98.19 203 VAL A N 1
ATOM 1552 C CA . VAL A 1 203 ? 5.130 -8.399 1.732 1.00 98.19 203 VAL A CA 1
ATOM 1553 C C . VAL A 1 203 ? 4.455 -7.423 2.707 1.00 98.19 203 VAL A C 1
ATOM 1555 O O . VAL A 1 203 ? 3.849 -7.851 3.699 1.00 98.19 203 VAL A O 1
ATOM 1558 N N . ALA A 1 204 ? 4.498 -6.119 2.422 1.00 97.25 204 ALA A N 1
ATOM 1559 C CA . ALA A 1 204 ? 3.803 -5.104 3.208 1.00 97.25 204 ALA A CA 1
ATOM 1560 C C . ALA A 1 204 ? 2.271 -5.272 3.149 1.00 97.25 204 ALA A C 1
ATOM 1562 O O . ALA A 1 204 ? 1.603 -5.194 4.189 1.00 97.25 204 ALA A O 1
ATOM 1563 N N . ALA A 1 205 ? 1.713 -5.572 1.973 1.00 97.06 205 ALA A N 1
ATOM 1564 C CA . ALA A 1 205 ? 0.291 -5.821 1.760 1.00 97.06 205 ALA A CA 1
ATOM 1565 C C . ALA A 1 205 ? -0.189 -7.072 2.513 1.00 97.06 205 ALA A C 1
ATOM 1567 O O . ALA A 1 205 ? -1.225 -7.034 3.183 1.00 97.06 205 ALA A O 1
ATOM 1568 N N . VAL A 1 206 ? 0.592 -8.157 2.514 1.00 98.00 206 VAL A N 1
ATOM 1569 C CA . VAL A 1 206 ? 0.299 -9.358 3.317 1.00 98.00 206 VAL A CA 1
ATOM 1570 C C . VAL A 1 206 ? 0.274 -9.025 4.810 1.00 98.00 206 VAL A C 1
ATOM 1572 O O . VAL A 1 206 ? -0.674 -9.394 5.512 1.00 98.00 206 VAL A O 1
ATOM 1575 N N . ALA A 1 207 ? 1.260 -8.276 5.312 1.00 97.06 207 ALA A N 1
ATOM 1576 C CA . ALA A 1 207 ? 1.265 -7.829 6.704 1.00 97.06 207 ALA A CA 1
ATOM 1577 C C . ALA A 1 207 ? 0.030 -6.963 7.031 1.00 97.06 207 ALA A C 1
ATOM 1579 O O . ALA A 1 207 ? -0.575 -7.128 8.096 1.00 97.06 207 ALA A O 1
ATOM 1580 N N . ALA A 1 208 ? -0.403 -6.106 6.100 1.00 95.56 208 ALA A N 1
ATOM 1581 C CA . ALA A 1 208 ? -1.615 -5.299 6.235 1.00 95.56 208 ALA A CA 1
ATOM 1582 C C . ALA A 1 208 ? -2.880 -6.169 6.327 1.00 95.56 208 ALA A C 1
ATOM 1584 O O . ALA A 1 208 ? -3.710 -5.954 7.215 1.00 95.56 208 ALA A O 1
ATOM 1585 N N . ILE A 1 209 ? -3.007 -7.201 5.481 1.00 97.06 209 ILE A N 1
ATOM 1586 C CA . ILE A 1 209 ? -4.116 -8.171 5.531 1.00 97.06 209 ILE A CA 1
ATOM 1587 C C . ILE A 1 209 ? -4.181 -8.839 6.910 1.00 97.06 209 ILE A C 1
ATOM 1589 O O . ILE A 1 209 ? -5.264 -8.955 7.495 1.00 97.06 209 ILE A O 1
ATOM 1593 N N . LEU A 1 210 ? -3.035 -9.254 7.462 1.00 96.38 210 LEU A N 1
ATOM 1594 C CA . LEU A 1 210 ? -2.969 -9.871 8.789 1.00 96.38 210 LEU A CA 1
ATOM 1595 C C . LEU A 1 210 ? -3.432 -8.909 9.890 1.00 96.38 210 LEU A C 1
ATOM 1597 O O . LEU A 1 210 ? -4.210 -9.307 10.762 1.00 96.38 210 LEU A O 1
ATOM 1601 N N . VAL A 1 211 ? -3.010 -7.641 9.835 1.00 94.81 211 VAL A N 1
ATOM 1602 C CA . VAL A 1 211 ? -3.463 -6.592 10.764 1.00 94.81 211 VAL A CA 1
ATOM 1603 C C . VAL A 1 211 ? -4.979 -6.408 10.680 1.00 94.81 211 VAL A C 1
ATOM 1605 O O . VAL A 1 211 ? -5.661 -6.465 11.707 1.00 94.81 211 VAL A O 1
ATOM 1608 N N . VAL A 1 212 ? -5.517 -6.246 9.468 1.00 94.25 212 VAL A N 1
ATOM 1609 C CA . VAL A 1 212 ? -6.949 -6.023 9.220 1.00 94.25 212 VAL A CA 1
ATOM 1610 C C . VAL A 1 212 ? -7.781 -7.182 9.757 1.00 94.25 212 VAL A C 1
ATOM 1612 O O . VAL A 1 212 ? -8.708 -6.966 10.546 1.00 94.25 212 VAL A O 1
ATOM 1615 N N . ARG A 1 213 ? -7.417 -8.422 9.407 1.00 93.62 213 ARG A N 1
ATOM 1616 C CA . ARG A 1 213 ? -8.110 -9.631 9.872 1.00 93.62 213 ARG A CA 1
ATOM 1617 C C . ARG A 1 213 ? -8.055 -9.762 11.389 1.00 93.62 213 ARG A C 1
ATOM 1619 O O . ARG A 1 213 ? -9.080 -10.014 12.018 1.00 93.62 213 ARG A O 1
ATOM 1626 N N . ARG A 1 214 ? -6.886 -9.542 11.999 1.00 91.94 214 ARG A N 1
ATOM 1627 C CA . ARG A 1 214 ? -6.696 -9.719 13.444 1.00 91.94 214 ARG A CA 1
ATOM 1628 C C . ARG A 1 214 ? -7.432 -8.668 14.271 1.00 91.94 214 ARG A C 1
ATOM 1630 O O . ARG A 1 214 ? -8.022 -9.027 15.288 1.00 91.94 214 ARG A O 1
ATOM 1637 N N . ILE A 1 215 ? -7.419 -7.402 13.847 1.00 91.00 215 ILE A N 1
ATOM 1638 C CA . ILE A 1 215 ? -8.195 -6.335 14.499 1.00 91.00 215 ILE A CA 1
ATOM 1639 C C . ILE A 1 215 ? -9.690 -6.620 14.354 1.00 91.00 215 ILE A C 1
ATOM 1641 O O . ILE A 1 215 ? -10.414 -6.587 15.346 1.00 91.00 215 ILE A O 1
ATOM 1645 N N . THR A 1 216 ? -10.144 -6.961 13.145 1.00 90.19 216 THR A N 1
ATOM 1646 C CA . THR A 1 216 ? -11.565 -7.233 12.875 1.00 90.19 216 THR A CA 1
ATOM 1647 C C . THR A 1 216 ? -12.075 -8.411 13.704 1.00 90.19 216 THR A C 1
ATOM 1649 O O . THR A 1 216 ? -13.117 -8.285 14.339 1.00 90.19 216 THR A O 1
ATOM 1652 N N . ALA A 1 217 ? -11.325 -9.517 13.772 1.00 88.38 217 ALA A N 1
ATOM 1653 C CA . ALA A 1 217 ? -11.687 -10.685 14.576 1.00 88.38 217 ALA A CA 1
ATOM 1654 C C . ALA A 1 217 ? -11.838 -10.332 16.063 1.00 88.38 217 ALA A C 1
ATOM 1656 O O . ALA A 1 217 ? -12.876 -10.609 16.657 1.00 88.38 217 ALA A O 1
ATOM 1657 N N . ARG A 1 218 ? -10.857 -9.620 16.635 1.00 87.69 218 ARG A N 1
ATOM 1658 C CA . ARG A 1 218 ? -10.893 -9.181 18.039 1.00 87.69 218 ARG A CA 1
ATOM 1659 C C . ARG A 1 218 ? -12.085 -8.278 18.355 1.00 87.69 218 ARG A C 1
ATOM 1661 O O . ARG A 1 218 ? -12.707 -8.414 19.403 1.00 87.69 218 ARG A O 1
ATOM 1668 N N . GLN A 1 219 ? -12.407 -7.342 17.462 1.00 85.94 219 GLN A N 1
ATOM 1669 C CA . GLN A 1 219 ? -13.573 -6.479 17.650 1.00 85.94 219 GLN A CA 1
ATOM 1670 C C . GLN A 1 219 ? -14.885 -7.261 17.495 1.00 85.94 219 GLN A C 1
ATOM 1672 O O . GLN A 1 219 ? -15.818 -7.024 18.253 1.00 85.94 219 GLN A O 1
ATOM 1677 N N . ASN A 1 220 ? -14.955 -8.216 16.564 1.00 85.88 220 ASN A N 1
ATOM 1678 C CA . ASN A 1 220 ? -16.142 -9.046 16.351 1.00 85.88 220 ASN A CA 1
ATOM 1679 C C . ASN A 1 220 ? -16.409 -9.996 17.534 1.00 85.88 220 ASN A C 1
ATOM 1681 O O . ASN A 1 220 ? -17.555 -10.147 17.942 1.00 85.88 220 ASN A O 1
ATOM 1685 N N . GLU A 1 221 ? -15.362 -10.578 18.126 1.00 83.81 221 GLU A N 1
ATOM 1686 C CA . GLU A 1 221 ? -15.451 -11.371 19.363 1.00 83.81 221 GLU A CA 1
ATOM 1687 C C . GLU A 1 221 ? -16.005 -10.549 20.533 1.00 83.81 221 GLU A C 1
ATOM 1689 O O . GLU A 1 221 ? -16.791 -11.061 21.318 1.00 83.81 221 GLU A O 1
ATOM 1694 N N . LYS A 1 222 ? -15.654 -9.262 20.638 1.00 77.56 222 LYS A N 1
ATOM 1695 C CA . LYS A 1 222 ? -16.195 -8.376 21.682 1.00 77.56 222 LYS A CA 1
ATOM 1696 C C . LYS A 1 222 ? -17.640 -7.966 21.460 1.00 77.56 222 LYS A C 1
ATOM 1698 O O . LYS A 1 222 ? -18.388 -7.850 22.422 1.00 77.56 222 LYS A O 1
ATOM 1703 N N . VAL A 1 223 ? -18.015 -7.701 20.212 1.00 79.06 223 VAL A N 1
ATOM 1704 C CA . VAL A 1 223 ? -19.387 -7.299 19.875 1.00 79.06 223 VAL A CA 1
ATOM 1705 C C . VAL A 1 223 ? -20.356 -8.473 20.044 1.00 79.06 223 VAL A C 1
ATOM 1707 O O . VAL A 1 223 ? -21.482 -8.255 20.476 1.00 79.06 223 VAL A O 1
ATOM 1710 N N . ASN A 1 224 ? -19.919 -9.700 19.736 1.00 74.88 224 ASN A N 1
ATOM 1711 C CA . ASN A 1 224 ? -20.762 -10.903 19.774 1.00 74.88 224 ASN A CA 1
ATOM 1712 C C . ASN A 1 224 ? -20.502 -11.817 20.988 1.00 74.88 224 ASN A C 1
ATOM 1714 O O . ASN A 1 224 ? -21.139 -12.861 21.111 1.00 74.88 224 ASN A O 1
ATOM 1718 N N . GLY A 1 225 ? -19.535 -11.480 21.843 1.00 64.56 225 GLY A N 1
ATOM 1719 C CA . GLY A 1 225 ? -19.206 -12.249 23.042 1.00 64.56 225 GLY A CA 1
ATOM 1720 C C . GLY A 1 225 ? -20.290 -12.129 24.119 1.00 64.56 225 GLY A C 1
ATOM 1721 O O . GLY A 1 225 ? -21.105 -11.204 24.065 1.00 64.56 225 GLY A O 1
ATOM 1722 N N . PRO A 1 226 ? -20.322 -13.039 25.113 1.00 55.53 226 PRO A N 1
ATOM 1723 C CA . PRO A 1 226 ? -21.283 -12.959 26.207 1.00 55.53 226 PRO A CA 1
ATOM 1724 C C . PRO A 1 226 ? -21.174 -11.597 26.892 1.00 55.53 226 PRO A C 1
ATOM 1726 O O . PRO A 1 226 ? -20.068 -11.171 27.238 1.00 55.53 226 PRO A O 1
ATOM 1729 N N . ALA A 1 227 ? -22.307 -10.919 27.097 1.00 52.09 227 ALA A N 1
ATOM 1730 C CA . ALA A 1 227 ? -22.347 -9.740 27.948 1.00 52.09 227 ALA A CA 1
ATOM 1731 C C . ALA A 1 227 ? -21.703 -10.118 29.287 1.00 52.09 227 ALA A C 1
ATOM 1733 O O . ALA A 1 227 ? -22.127 -11.089 29.919 1.00 52.09 227 ALA A O 1
ATOM 1734 N N . LEU A 1 228 ? -20.649 -9.399 29.688 1.00 51.22 228 LEU A N 1
ATOM 1735 C CA . LEU A 1 228 ? -20.072 -9.563 31.020 1.00 51.22 228 LEU A CA 1
ATOM 1736 C C . LEU A 1 228 ? -21.232 -9.524 32.025 1.00 51.22 228 LEU A C 1
ATOM 1738 O O . LEU A 1 228 ? -22.077 -8.630 31.893 1.00 51.22 228 LEU A O 1
ATOM 1742 N N . PRO A 1 229 ? -21.316 -10.468 32.985 1.00 41.19 229 PRO A N 1
ATOM 1743 C CA . PRO A 1 229 ? -22.330 -10.407 34.023 1.00 41.19 229 PRO A CA 1
ATOM 1744 C C . PRO A 1 229 ? -22.277 -9.005 34.612 1.00 41.19 229 PRO A C 1
ATOM 1746 O O . PRO A 1 229 ? -21.214 -8.581 35.073 1.00 41.19 229 PRO A O 1
ATOM 1749 N N . ALA A 1 230 ? -23.385 -8.267 34.507 1.00 43.59 230 ALA A N 1
ATOM 1750 C CA . ALA A 1 230 ? -23.511 -6.965 35.134 1.00 43.59 230 ALA A CA 1
ATOM 1751 C C . ALA A 1 230 ? -23.052 -7.148 36.580 1.00 43.59 230 ALA A C 1
ATOM 1753 O O . ALA A 1 230 ? -23.625 -7.970 37.301 1.00 43.59 230 ALA A O 1
ATOM 1754 N N . GLY A 1 231 ? -21.940 -6.491 36.930 1.00 40.97 231 GLY A N 1
ATOM 1755 C CA . GLY A 1 231 ? -21.309 -6.622 38.235 1.00 40.97 231 GLY A CA 1
ATOM 1756 C C . GLY A 1 231 ? -22.395 -6.560 39.293 1.00 40.97 231 GLY A C 1
ATOM 1757 O O . GLY A 1 231 ? -23.214 -5.642 39.259 1.00 40.97 231 GLY A O 1
ATOM 1758 N N . GLY A 1 232 ? -22.451 -7.603 40.125 1.00 41.38 232 GLY A N 1
ATOM 1759 C CA . GLY A 1 232 ? -23.568 -7.865 41.015 1.00 41.38 232 GLY A CA 1
ATOM 1760 C C . GLY A 1 232 ? -24.039 -6.585 41.682 1.00 41.38 232 GLY A C 1
ATOM 1761 O O . GLY A 1 232 ? -23.310 -5.987 42.476 1.00 41.38 232 GLY A O 1
ATOM 1762 N N . GLN A 1 233 ? -25.272 -6.181 41.370 1.00 38.28 233 GLN A N 1
ATOM 1763 C CA . GLN A 1 233 ? -26.058 -5.426 42.325 1.00 38.28 233 GLN A CA 1
ATOM 1764 C C . GLN A 1 233 ? -26.034 -6.273 43.594 1.00 38.28 233 GLN A C 1
ATOM 1766 O O . GLN A 1 233 ? -26.732 -7.280 43.695 1.00 38.28 233 GLN A O 1
ATOM 1771 N N . GLN A 1 234 ? -25.190 -5.885 44.552 1.00 42.72 234 GLN A N 1
ATOM 1772 C CA . GLN A 1 234 ? -25.497 -6.129 45.945 1.00 42.72 234 GLN A CA 1
ATOM 1773 C C . GLN A 1 234 ? -26.873 -5.505 46.126 1.00 42.72 234 GLN A C 1
ATOM 1775 O O . GLN A 1 234 ? -27.018 -4.285 46.208 1.00 42.72 234 GLN A O 1
ATOM 1780 N N . THR A 1 235 ? -27.901 -6.341 46.059 1.00 44.97 235 THR A N 1
ATOM 1781 C CA . THR A 1 235 ? -29.222 -6.012 46.551 1.00 44.97 235 THR A CA 1
ATOM 1782 C C . THR A 1 235 ? -29.016 -5.740 48.028 1.00 44.97 235 THR A C 1
ATOM 1784 O O . THR A 1 235 ? -28.967 -6.666 48.836 1.00 44.97 235 THR A O 1
ATOM 1787 N N . GLY A 1 236 ? -28.778 -4.470 48.356 1.00 43.50 236 GLY A N 1
ATOM 1788 C CA . GLY A 1 236 ? -28.854 -3.986 49.717 1.00 43.50 236 GLY A CA 1
ATOM 1789 C C . GLY A 1 236 ? -30.219 -4.399 50.232 1.00 43.50 236 GLY A C 1
ATOM 1790 O O . GLY A 1 236 ? -31.243 -3.965 49.705 1.00 43.50 236 GLY A O 1
ATOM 1791 N N . THR A 1 237 ? -30.223 -5.314 51.189 1.00 41.88 237 THR A N 1
ATOM 1792 C CA . THR A 1 237 ? -31.413 -5.727 51.916 1.00 41.88 237 THR A CA 1
ATOM 1793 C C . THR A 1 237 ? -32.009 -4.464 52.547 1.00 41.88 237 THR A C 1
ATOM 1795 O O . THR A 1 237 ? -31.326 -3.824 53.352 1.00 41.88 237 THR A O 1
ATOM 1798 N N . PRO A 1 238 ? -33.232 -4.038 52.180 1.00 44.53 238 PRO A N 1
ATOM 1799 C CA . PRO A 1 238 ? -33.877 -2.908 52.831 1.00 44.53 238 PRO A CA 1
ATOM 1800 C C . PRO A 1 238 ? -34.189 -3.275 54.284 1.00 44.53 238 PRO A C 1
ATOM 1802 O O . PRO A 1 238 ? -34.509 -4.423 54.587 1.00 44.53 238 PRO A O 1
ATOM 1805 N N . GLY A 1 239 ? -34.047 -2.294 55.171 1.00 45.38 239 GLY A N 1
ATOM 1806 C CA . GLY A 1 239 ? -33.984 -2.458 56.619 1.00 45.38 239 GLY A CA 1
ATOM 1807 C C . GLY A 1 239 ? -35.064 -3.325 57.268 1.00 45.38 239 GLY A C 1
ATOM 1808 O O . GLY A 1 239 ? -36.252 -3.210 56.983 1.00 45.38 239 GLY A O 1
ATOM 1809 N N . SER A 1 240 ? -34.640 -4.093 58.270 1.00 45.28 240 SER A N 1
ATOM 1810 C CA . SER A 1 240 ? -35.486 -4.426 59.410 1.00 45.28 240 SER A CA 1
ATOM 1811 C C . SER A 1 240 ? -35.344 -3.312 60.451 1.00 45.28 240 SER A C 1
ATOM 1813 O O . SER A 1 240 ? -34.461 -3.337 61.308 1.00 45.28 240 SER A O 1
ATOM 1815 N N . SER A 1 241 ? -36.196 -2.297 60.344 1.00 47.59 241 SER A N 1
ATOM 1816 C CA . SER A 1 241 ? -36.517 -1.403 61.453 1.00 47.59 241 SER A CA 1
ATOM 1817 C C . SER A 1 241 ? -37.144 -2.226 62.584 1.00 47.59 241 SER A C 1
ATOM 1819 O O . SER A 1 241 ? -38.239 -2.763 62.412 1.00 47.59 241 SER A O 1
ATOM 1821 N N . LEU A 1 242 ? -36.461 -2.342 63.723 1.00 54.56 242 LEU A N 1
ATOM 1822 C CA . LEU A 1 242 ? -37.075 -2.829 64.958 1.00 54.56 242 LEU A CA 1
ATOM 1823 C C . LEU A 1 242 ? -37.894 -1.689 65.595 1.00 54.56 242 LEU A C 1
ATOM 1825 O O . LEU A 1 242 ? -37.365 -0.582 65.724 1.00 54.56 242 LEU A O 1
ATOM 1829 N N . PRO A 1 243 ? -39.158 -1.921 65.994 1.00 53.72 243 PRO A N 1
ATOM 1830 C CA . PRO A 1 243 ? -39.912 -0.979 66.812 1.00 53.72 243 PRO A CA 1
ATOM 1831 C C . PRO A 1 243 ? -39.325 -0.940 68.226 1.00 53.72 243 PRO A C 1
ATOM 1833 O O . PRO A 1 243 ? -38.952 -1.976 68.775 1.00 53.72 243 PRO A O 1
ATOM 1836 N N . GLY A 1 244 ? -39.245 0.251 68.815 1.00 56.91 244 GLY A N 1
ATOM 1837 C CA . GLY A 1 244 ? -38.880 0.392 70.220 1.00 56.91 244 GLY A CA 1
ATOM 1838 C C . GLY A 1 244 ? -39.950 -0.173 71.150 1.00 56.91 244 GLY A C 1
ATOM 1839 O O . GLY A 1 244 ? -41.127 -0.056 70.839 1.00 56.91 244 GLY A O 1
ATOM 1840 N N . GLU A 1 245 ? -39.523 -0.691 72.303 1.00 49.56 245 GLU A N 1
ATOM 1841 C CA . GLU A 1 245 ? -40.277 -0.671 73.561 1.00 49.56 245 GLU A CA 1
ATOM 1842 C C . GLU A 1 245 ? -39.316 -0.635 74.769 1.00 49.56 245 GLU A C 1
ATOM 1844 O O . GLU A 1 245 ? -38.490 -1.519 74.969 1.00 49.56 245 GLU A O 1
ATOM 1849 N N . LEU A 1 246 ? -39.408 0.468 75.519 1.00 53.38 246 LEU A N 1
ATOM 1850 C CA . LEU A 1 246 ? -39.515 0.580 76.983 1.00 53.38 246 LEU A CA 1
ATOM 1851 C C . LEU A 1 246 ? -38.848 -0.494 77.879 1.00 53.38 246 LEU A C 1
ATOM 1853 O O . LEU A 1 246 ? -39.464 -1.517 78.174 1.00 53.38 246 LEU A O 1
ATOM 1857 N N . ARG A 1 247 ? -37.703 -0.158 78.493 1.00 49.19 247 ARG A N 1
ATOM 1858 C CA . ARG A 1 247 ? -37.518 0.056 79.953 1.00 49.19 247 ARG A CA 1
ATOM 1859 C C . ARG A 1 247 ? -36.056 0.302 80.313 1.00 49.19 247 ARG A C 1
ATOM 1861 O O . ARG A 1 247 ? -35.185 -0.391 79.753 1.00 49.19 247 ARG A O 1
#

Foldseek 3Di:
DDDDPDDDDPDDQDQLVVLLVVLLVLLVVLLVLLVVLLVLLVQLLVQLVCVVVVVNVVDDPCSNVVSVVVNVVSVVVNVVSVVVSVVSVLVSLLSLLVLLCSQPVPLDPDDSVVSVVLCVPVVSVLPVVLSSLLSSVLSLDPDNVVCVVVVPDPVLSVVLSVLVVCLVVQLVVLVVQCVPQDDSVSNSVSSVSNSVSSVSSSVSSVSVSVSSVVSSVSSVCVVPPPDDPPPDPPPPDPDPDDDDDDD

Radius of gyration: 27.5 Å; chains: 1; bounding box: 64×35×115 Å

pLDDT: mean 80.55, std 16.87, range [35.59, 98.19]

Sequence (247 aa):
MSINPVLPGTGPLRSPNGLSQAVVVMLGVVIAADLFSLVVGFDLHSAWGSLLSGSYDEAPDDSYERAESLYGVTGVMQILTLVACAVVFVIWFHRVRGNAQTFAPDAHSKGPSWAVWGWIVPILSLWYPRRVALDIWTASAPEPHLALARRASSGLINLWWALWLVSRAYGNLASRLYEDAEDGAAIQQALVVLMSSDVLDIVAAVAAILVVRRITARQNEKVNGPALPAGGQQTGTPGSSLPGELR

InterPro domains:
  IPR025565 Domain of unknown function DUF4328 [PF14219] (63-217)

Organism: NCBI:txid2717324